Protein AF-A0A2V7TW50-F1 (afdb_monomer_lite)

Secondary structure (DSSP, 8-state):
--EEPPS--EEEEEEETTEEEEEE---EE-SSSBEEEETTEEEE---TTTT---HHHHHHHHHH--SHHHHHHHHHT--S-EEEEEE-TTS-EEEEEE---B---SSS-TTS---SSSGGG----B--GGGS-EEES-TTS----SSS-GGGSSSSTTSPPGGGS-GGG----PPPHHHHHHHHHHH--TT-TTHHHHHHH-PPPSSS--SPPPHHHHHHHHHHHHHHHHHHHSSS---HHHHEEEEETTEEEE---BTTSSSBEEEEE-SSS-EEEEEE-----EEEE-TT--EEEE---SS--SS-SS--

Radius of gyration: 24.65 Å; chains: 1; bounding box: 56×60×66 Å

Foldseek 3Di:
DKDWDDPDQWDWDDDDDPDIDTDDDTFIADLQGTWDDDPVDIAHHHDQLVVQDCPVVLVVQLVVDQDPVSNLVSLQVLSDQDWDWDAALVLKTKTFNRHFFFDAAPDDDPVDGDDPPDCRGVTDHTDHRVLTFMFMCDPLSAFADPPAAQQQGEPDPGRDDPVSDDVSSVGHHGDFLLSVVVRDVSVDDPPDPCNVVVVVQCDDDPDDDPDDDDPVNSVVVLVVLQVLCCVQVVHSDDDQQVAEWADDPPDTTGDDADPRHNQHFDFDDPVNRHTYTDDGDDDAKDWDADPVRDIDIDDPDPPDDPPDPPPD

pLDDT: mean 82.48, std 17.36, range [29.25, 98.25]

Structure (mmCIF, N/CA/C/O backbone):
data_AF-A0A2V7TW50-F1
#
_entry.id   AF-A0A2V7TW50-F1
#
loop_
_atom_site.group_PDB
_atom_site.id
_atom_site.type_symbol
_atom_site.label_atom_id
_atom_site.label_alt_id
_atom_site.label_comp_id
_atom_site.label_asym_id
_atom_site.label_entity_id
_atom_site.label_seq_id
_atom_site.pdbx_PDB_ins_code
_atom_site.Cartn_x
_atom_site.Cartn_y
_atom_site.Cartn_z
_atom_site.occupancy
_atom_site.B_iso_or_equiv
_atom_site.auth_seq_id
_atom_site.auth_comp_id
_atom_site.auth_asym_id
_atom_site.auth_atom_id
_atom_site.pdbx_PDB_model_num
ATOM 1 N N . MET A 1 1 ? 21.879 4.300 -24.220 1.00 53.56 1 MET A N 1
ATOM 2 C CA . MET A 1 1 ? 22.057 5.640 -24.827 1.00 53.56 1 MET A CA 1
ATOM 3 C C . MET A 1 1 ? 20.701 6.337 -24.855 1.00 53.56 1 MET A C 1
ATOM 5 O O . MET A 1 1 ? 19.749 5.711 -25.313 1.00 53.56 1 MET A O 1
ATOM 9 N N . ALA A 1 2 ? 20.587 7.545 -24.294 1.00 57.84 2 ALA A N 1
ATOM 10 C CA . ALA A 1 2 ? 19.342 8.317 -24.325 1.00 57.84 2 ALA A CA 1
ATOM 11 C C . ALA A 1 2 ? 19.179 9.011 -25.688 1.00 57.84 2 ALA A C 1
ATOM 13 O O . ALA A 1 2 ? 20.176 9.418 -26.282 1.00 57.84 2 ALA A O 1
ATOM 14 N N . ARG A 1 3 ? 17.948 9.115 -26.187 1.00 64.25 3 ARG A N 1
ATOM 15 C CA . ARG A 1 3 ? 17.585 9.826 -27.421 1.00 64.25 3 ARG A CA 1
ATOM 16 C C . ARG A 1 3 ? 16.702 11.026 -27.072 1.00 64.25 3 ARG A C 1
ATOM 18 O O . ARG A 1 3 ? 15.936 10.947 -26.109 1.00 64.25 3 ARG A O 1
ATOM 25 N N . SER A 1 4 ? 16.821 12.103 -27.841 1.00 61.31 4 SER A N 1
ATOM 26 C CA . SER A 1 4 ? 15.926 13.261 -27.783 1.00 61.31 4 SER A CA 1
ATOM 27 C C . SER A 1 4 ? 14.621 12.968 -28.537 1.00 61.31 4 SER A C 1
ATOM 29 O O . SER A 1 4 ? 14.638 12.292 -29.568 1.00 61.31 4 SER A O 1
ATOM 31 N N . GLY A 1 5 ? 13.484 13.422 -28.003 1.00 54.78 5 GLY A N 1
ATOM 32 C CA . GLY A 1 5 ? 12.191 13.412 -28.709 1.00 54.78 5 GLY A CA 1
ATOM 33 C C . GLY A 1 5 ? 12.033 14.595 -29.678 1.00 54.78 5 GLY A C 1
ATOM 34 O O . GLY A 1 5 ? 12.780 15.568 -29.586 1.00 54.78 5 GLY A O 1
ATOM 35 N N . GLU A 1 6 ? 11.078 14.507 -30.614 1.00 51.47 6 GLU A N 1
ATOM 36 C CA . GLU A 1 6 ? 10.800 15.553 -31.617 1.00 51.47 6 GLU A CA 1
ATOM 37 C C . GLU A 1 6 ? 10.338 16.889 -30.998 1.00 51.47 6 GLU A C 1
ATOM 39 O O . GLU A 1 6 ? 9.754 16.935 -29.914 1.00 51.47 6 GLU A O 1
ATOM 44 N N . ALA A 1 7 ? 10.632 17.982 -31.711 1.00 48.25 7 ALA A N 1
ATOM 45 C CA . ALA A 1 7 ? 10.402 19.365 -31.303 1.00 48.25 7 ALA A CA 1
ATOM 46 C C . ALA A 1 7 ? 8.912 19.664 -31.035 1.00 48.25 7 ALA A C 1
ATOM 48 O O . ALA A 1 7 ? 8.065 19.443 -31.897 1.00 48.25 7 ALA A O 1
ATOM 49 N N . GLY A 1 8 ? 8.608 20.196 -29.844 1.00 55.69 8 GLY A N 1
ATOM 50 C CA . GLY A 1 8 ? 7.243 20.551 -29.422 1.00 55.69 8 GLY A CA 1
ATOM 51 C C . GLY A 1 8 ? 6.967 20.483 -27.911 1.00 55.69 8 GLY A C 1
ATOM 52 O O . GLY A 1 8 ? 5.825 20.633 -27.491 1.00 55.69 8 GLY A O 1
ATOM 53 N N . SER A 1 9 ? 7.979 20.254 -27.073 1.00 65.81 9 SER A N 1
ATOM 54 C CA . SER A 1 9 ? 7.856 20.048 -25.621 1.00 65.81 9 SER A CA 1
ATOM 55 C C . SER A 1 9 ? 7.930 21.344 -24.799 1.00 65.81 9 SER A C 1
ATOM 57 O O . SER A 1 9 ? 8.606 21.411 -23.767 1.00 65.81 9 SER A O 1
ATOM 59 N N . GLY A 1 10 ? 7.248 22.388 -25.263 1.00 83.44 10 GLY A N 1
ATOM 60 C CA . GLY A 1 10 ? 7.109 23.630 -24.514 1.00 83.44 10 GLY A CA 1
ATOM 61 C C . GLY A 1 10 ? 6.218 23.417 -23.290 1.00 83.44 10 GLY A C 1
ATOM 62 O O . GLY A 1 10 ? 5.074 22.988 -23.419 1.00 83.44 10 GLY A O 1
ATOM 63 N N . ILE A 1 11 ? 6.731 23.709 -22.095 1.00 87.94 11 ILE A N 1
ATOM 64 C CA . ILE A 1 11 ? 5.934 23.718 -20.865 1.00 87.94 11 ILE A CA 1
ATOM 65 C C . ILE A 1 11 ? 5.532 25.161 -20.590 1.00 87.94 11 ILE A C 1
ATOM 67 O O . ILE A 1 11 ? 6.385 25.997 -20.281 1.00 87.94 11 ILE A O 1
ATOM 71 N N . GLU A 1 12 ? 4.239 25.457 -20.696 1.00 91.94 12 GLU A N 1
ATOM 72 C CA . GLU A 1 12 ? 3.711 26.757 -20.295 1.00 91.94 12 GLU A CA 1
ATOM 73 C C . GLU A 1 12 ? 3.696 26.858 -18.766 1.00 91.94 12 GLU A C 1
ATOM 75 O O . GLU A 1 12 ? 3.094 26.043 -18.065 1.00 91.94 12 GLU A O 1
ATOM 80 N N . VAL A 1 13 ? 4.374 27.874 -18.240 1.00 93.56 13 VAL A N 1
ATOM 81 C CA . VAL A 1 13 ? 4.447 28.153 -16.810 1.00 93.56 13 VAL A CA 1
ATOM 82 C C . VAL A 1 13 ? 3.865 29.531 -16.554 1.00 93.56 13 VAL A C 1
ATOM 84 O O . VAL A 1 13 ? 4.317 30.537 -17.107 1.00 93.56 13 VAL A O 1
ATOM 87 N N . LYS A 1 14 ? 2.873 29.577 -15.668 1.00 94.94 14 LYS A N 1
ATOM 88 C CA . LYS A 1 14 ? 2.311 30.826 -15.166 1.00 94.94 14 LYS A CA 1
ATOM 89 C C . LYS A 1 14 ? 3.311 31.489 -14.222 1.00 94.94 14 LYS A C 1
ATOM 91 O O . LYS A 1 14 ? 3.693 30.891 -13.219 1.00 94.94 14 LYS A O 1
ATOM 96 N N . LEU A 1 15 ? 3.713 32.718 -14.535 1.00 92.94 15 LEU A N 1
ATOM 97 C CA . LEU A 1 15 ? 4.709 33.457 -13.757 1.00 92.94 15 LEU A CA 1
ATOM 98 C C . LEU A 1 15 ? 4.041 34.384 -12.739 1.00 92.94 15 LEU A C 1
ATOM 100 O O . LEU A 1 15 ? 4.292 34.274 -11.542 1.00 92.94 15 LEU A O 1
ATOM 104 N N . LEU A 1 16 ? 3.169 35.288 -13.199 1.00 92.62 16 LEU A N 1
ATOM 105 C CA . LEU A 1 16 ? 2.483 36.251 -12.335 1.00 92.62 16 LEU A CA 1
ATOM 106 C C . LEU A 1 16 ? 1.222 36.795 -13.011 1.00 92.62 16 LEU A C 1
ATOM 108 O O . LEU A 1 16 ? 1.271 37.231 -14.156 1.00 92.62 16 LEU A O 1
ATOM 112 N N . GLY A 1 17 ? 0.097 36.838 -12.294 1.00 90.06 17 GLY A N 1
ATOM 113 C CA . GLY A 1 17 ? -1.144 37.411 -12.828 1.00 90.06 17 GLY A CA 1
ATOM 114 C C . GLY A 1 17 ? -1.566 36.734 -14.146 1.00 90.06 17 GLY A C 1
ATOM 115 O O . GLY A 1 17 ? -1.688 35.509 -14.155 1.00 90.06 17 GLY A O 1
ATOM 116 N N . PRO A 1 18 ? -1.801 37.478 -15.243 1.00 92.19 18 PRO A N 1
ATOM 117 C CA . PRO A 1 18 ? -2.115 36.906 -16.555 1.00 92.19 18 PRO A CA 1
ATOM 118 C C . PRO A 1 18 ? -0.875 36.491 -17.371 1.00 92.19 18 PRO A C 1
ATOM 120 O O . PRO A 1 18 ? -1.029 36.026 -18.495 1.00 92.19 18 PRO A O 1
ATOM 123 N N . PHE A 1 19 ? 0.345 36.687 -16.859 1.00 92.69 19 PHE A N 1
ATOM 124 C CA . PHE A 1 19 ? 1.571 36.417 -17.605 1.00 92.69 19 PHE A CA 1
ATOM 125 C C . PHE A 1 19 ? 2.010 34.956 -17.472 1.00 92.69 19 PHE A C 1
ATOM 127 O O . PHE A 1 19 ? 2.288 34.468 -16.369 1.00 92.69 19 PHE A O 1
ATOM 134 N N . SER A 1 20 ? 2.149 34.307 -18.624 1.00 95.56 20 SER A N 1
ATOM 135 C CA . SER A 1 20 ? 2.704 32.965 -18.793 1.00 95.56 20 SER A CA 1
ATOM 136 C C . SER A 1 20 ? 3.911 33.009 -19.728 1.00 95.56 20 SER A C 1
ATOM 138 O O . SER A 1 20 ? 4.009 33.886 -20.588 1.00 95.56 20 SER A O 1
ATOM 140 N N . TRP A 1 21 ? 4.825 32.054 -19.579 1.00 95.19 21 TRP A N 1
ATOM 141 C CA . TRP A 1 21 ? 5.943 31.855 -20.499 1.00 95.19 21 TRP A CA 1
ATOM 142 C C . TRP A 1 21 ? 6.098 30.375 -20.835 1.00 95.19 21 TRP A C 1
ATOM 144 O O . TRP A 1 21 ? 5.897 29.522 -19.972 1.00 95.19 21 TRP A O 1
ATOM 154 N N . THR A 1 22 ? 6.475 30.067 -22.076 1.00 93.56 22 THR A N 1
ATOM 155 C CA . THR A 1 22 ? 6.744 28.689 -22.506 1.00 93.56 22 THR A CA 1
ATOM 156 C C . THR A 1 22 ? 8.231 28.392 -22.381 1.00 93.56 22 THR A C 1
ATOM 158 O O . THR A 1 22 ? 9.064 29.076 -22.972 1.00 93.56 22 THR A O 1
ATOM 161 N N . PHE A 1 23 ? 8.567 27.375 -21.593 1.00 90.69 23 PHE A N 1
ATOM 162 C CA . PHE A 1 23 ? 9.933 26.896 -21.433 1.00 90.69 23 PHE A CA 1
ATOM 163 C C . PHE A 1 23 ? 10.122 25.609 -22.222 1.00 90.69 23 PHE A C 1
ATOM 165 O O . PHE A 1 23 ? 9.490 24.597 -21.917 1.00 90.69 23 PHE A O 1
ATOM 172 N N . ASP A 1 24 ? 11.035 25.627 -23.188 1.00 88.25 24 ASP A N 1
ATOM 173 C CA . ASP A 1 24 ? 11.416 24.418 -23.906 1.00 88.25 24 ASP A CA 1
ATOM 174 C C . ASP A 1 24 ? 12.257 23.509 -23.009 1.00 88.25 24 ASP A C 1
ATOM 176 O O . ASP A 1 24 ? 13.255 23.918 -22.403 1.00 88.25 24 ASP A O 1
ATOM 180 N N . ARG A 1 25 ? 11.850 22.244 -22.920 1.00 84.56 25 ARG A N 1
ATOM 181 C CA . ARG A 1 25 ? 12.602 21.201 -22.222 1.00 84.56 25 ARG A CA 1
ATOM 182 C C . ARG A 1 25 ? 12.803 20.026 -23.154 1.00 84.56 25 ARG A C 1
ATOM 184 O O . ARG A 1 25 ? 11.834 19.455 -23.632 1.00 84.56 25 ARG A O 1
ATOM 191 N N . GLU A 1 26 ? 14.054 19.648 -23.383 1.00 86.25 26 GLU A N 1
ATOM 192 C CA . GLU A 1 26 ? 14.399 18.447 -24.143 1.00 86.25 26 GLU A CA 1
ATOM 193 C C . GLU A 1 26 ? 13.841 17.198 -23.428 1.00 86.25 26 GLU A C 1
ATOM 195 O O . GLU A 1 26 ? 14.269 16.904 -22.306 1.00 86.25 26 GLU A O 1
ATOM 200 N N . PRO A 1 27 ? 12.908 16.442 -24.037 1.00 88.25 27 PRO A N 1
ATOM 201 C CA . PRO A 1 27 ? 12.473 15.172 -23.487 1.00 88.25 27 PRO A CA 1
ATOM 202 C C . PRO A 1 27 ? 13.534 14.117 -23.806 1.00 88.25 27 PRO A C 1
ATOM 204 O O . PRO A 1 27 ? 13.895 13.903 -24.966 1.00 88.25 27 PRO A O 1
ATOM 207 N N . LEU A 1 28 ? 14.031 13.446 -22.770 1.00 92.31 28 LEU A N 1
ATOM 208 C CA . LEU A 1 28 ? 15.036 12.398 -22.898 1.00 92.31 28 LEU A CA 1
ATOM 209 C C . LEU A 1 28 ? 14.412 11.033 -22.631 1.00 92.31 28 LEU A C 1
ATOM 211 O O . LEU A 1 28 ? 13.707 10.842 -21.637 1.00 92.31 28 LEU A O 1
ATOM 215 N N . TRP A 1 29 ? 14.728 10.064 -23.486 1.00 93.69 29 TRP A N 1
ATOM 216 C CA . TRP A 1 29 ? 14.216 8.703 -23.362 1.00 93.69 29 TRP A CA 1
ATOM 217 C C . TRP A 1 29 ? 15.299 7.658 -23.603 1.00 93.69 29 TRP A C 1
ATOM 219 O O . TRP A 1 29 ? 16.208 7.855 -24.403 1.00 93.69 29 TRP A O 1
ATOM 229 N N . SER A 1 30 ? 15.202 6.514 -22.936 1.00 95.25 30 SER A N 1
ATOM 230 C CA . SER A 1 30 ? 16.088 5.363 -23.136 1.00 95.25 30 SER A CA 1
ATOM 231 C C . SER A 1 30 ? 15.279 4.073 -23.269 1.00 95.25 30 SER A C 1
ATOM 233 O O . SER A 1 30 ? 14.058 4.080 -23.141 1.00 95.25 30 SER A O 1
ATOM 235 N N . VAL A 1 31 ? 15.955 2.939 -23.462 1.00 94.75 31 VAL A N 1
ATOM 236 C CA . VAL A 1 31 ? 15.306 1.613 -23.433 1.00 94.75 31 VAL A CA 1
ATOM 237 C C . VAL A 1 31 ? 14.638 1.297 -22.086 1.00 94.75 31 VAL A C 1
ATOM 239 O O . VAL A 1 31 ? 13.717 0.487 -22.032 1.00 94.75 31 VAL A O 1
ATOM 242 N N . TYR A 1 32 ? 15.062 1.958 -21.005 1.00 96.06 32 TYR A N 1
ATOM 243 C CA . TYR A 1 32 ? 14.455 1.818 -19.684 1.00 96.06 32 TYR A CA 1
ATOM 244 C C . TYR A 1 32 ? 13.165 2.635 -19.550 1.00 96.06 32 TYR A C 1
ATOM 246 O O . TYR A 1 32 ? 12.231 2.164 -18.907 1.00 96.06 32 TYR A O 1
ATOM 254 N N . GLY A 1 33 ? 13.088 3.804 -20.188 1.00 95.56 33 GLY A N 1
ATOM 255 C CA . GLY A 1 33 ? 11.991 4.759 -20.028 1.00 95.56 33 GLY A CA 1
ATOM 256 C C . GLY A 1 33 ? 12.481 6.214 -20.014 1.00 95.56 33 GLY A C 1
ATOM 257 O O . GLY A 1 33 ? 13.572 6.482 -20.546 1.00 95.56 33 GL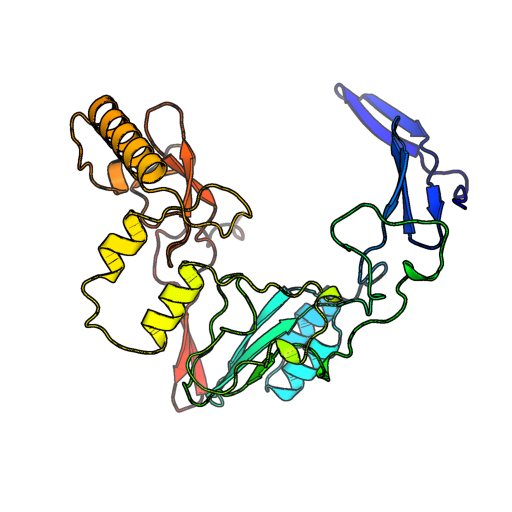Y A O 1
ATOM 258 N N . PRO A 1 34 ? 11.703 7.148 -19.427 1.00 95.25 34 PRO A N 1
ATOM 259 C CA . PRO A 1 34 ? 12.073 8.557 -19.339 1.00 95.25 34 PRO A CA 1
ATOM 260 C C . PRO A 1 34 ? 13.389 8.741 -18.586 1.00 95.25 34 PRO A C 1
ATOM 262 O O . PRO A 1 34 ? 13.710 7.999 -17.654 1.00 95.25 34 PRO A O 1
ATOM 265 N N . VAL A 1 35 ? 14.152 9.748 -18.999 1.00 96.06 35 VAL A N 1
ATOM 266 C CA . VAL A 1 35 ? 15.475 10.040 -18.453 1.00 96.06 35 VAL A CA 1
ATOM 267 C C . VAL A 1 35 ? 15.477 11.406 -17.778 1.00 96.06 35 VAL A C 1
ATOM 269 O O . VAL A 1 35 ? 15.067 12.408 -18.358 1.00 96.06 35 VAL A O 1
ATOM 272 N N . ILE A 1 36 ? 15.990 11.440 -16.553 1.00 93.69 36 ILE A N 1
ATOM 273 C CA . ILE A 1 36 ? 16.155 12.639 -15.739 1.00 93.69 36 ILE A CA 1
ATOM 274 C C . ILE A 1 36 ? 17.647 12.964 -15.679 1.00 93.69 36 ILE A C 1
ATOM 276 O O . ILE A 1 36 ? 18.462 12.139 -15.261 1.00 93.69 36 ILE A O 1
ATOM 280 N N . ARG A 1 37 ? 18.009 14.179 -16.093 1.00 93.25 37 ARG A N 1
ATOM 281 C CA . ARG A 1 37 ? 19.379 14.700 -16.024 1.00 93.25 37 ARG A CA 1
ATOM 282 C C . ARG A 1 37 ? 19.501 15.626 -14.813 1.00 93.25 37 ARG A C 1
ATOM 284 O O . ARG A 1 37 ? 18.758 16.595 -14.710 1.00 93.25 37 ARG A O 1
ATOM 291 N N . GLN A 1 38 ? 20.439 15.325 -13.924 1.00 92.31 38 GLN A N 1
ATOM 292 C CA . GLN A 1 38 ? 20.805 16.122 -12.753 1.00 92.31 38 GLN A CA 1
ATOM 293 C C . GLN A 1 38 ? 22.285 16.529 -12.842 1.00 92.31 38 GLN A C 1
ATOM 295 O O . GLN A 1 38 ? 23.046 15.872 -13.558 1.00 92.31 38 GLN A O 1
ATOM 300 N N . PRO A 1 39 ? 22.742 17.561 -12.104 1.00 94.62 39 PRO A N 1
ATOM 301 C CA . PRO A 1 39 ? 24.155 17.955 -12.099 1.00 94.62 39 PRO A CA 1
ATOM 302 C C . PRO A 1 39 ? 25.114 16.811 -11.738 1.00 94.62 39 PRO A C 1
ATOM 304 O O . PRO A 1 39 ? 26.233 16.760 -12.235 1.00 94.62 39 PRO A O 1
ATOM 307 N N . HIS A 1 40 ? 24.662 15.881 -10.895 1.00 93.25 40 HIS A N 1
ATOM 308 C CA . HIS A 1 40 ? 25.457 14.755 -10.406 1.00 93.25 40 HIS A CA 1
ATOM 309 C C . HIS A 1 40 ? 25.288 13.462 -11.221 1.00 93.25 40 HIS A C 1
ATOM 311 O O . HIS A 1 40 ? 25.932 12.464 -10.907 1.00 93.25 40 HIS A O 1
ATOM 317 N N . GLY A 1 41 ? 24.416 13.425 -12.235 1.00 92.31 41 GLY A N 1
ATOM 318 C CA . GLY A 1 41 ? 24.196 12.194 -12.993 1.00 92.31 41 GLY A CA 1
ATOM 319 C C . GLY A 1 41 ? 22.960 12.191 -13.882 1.00 92.31 41 GLY A C 1
ATOM 320 O O . GLY A 1 41 ? 22.102 13.067 -13.816 1.00 92.31 41 GLY A O 1
ATOM 321 N N . THR A 1 42 ? 22.870 11.173 -14.735 1.00 95.00 42 THR A N 1
ATOM 322 C CA . THR A 1 42 ? 21.721 10.936 -15.617 1.00 95.00 42 THR A CA 1
ATOM 323 C C . THR A 1 42 ? 21.080 9.605 -15.258 1.00 95.00 42 THR A C 1
ATOM 325 O O . THR A 1 42 ? 21.754 8.578 -15.248 1.00 95.00 42 THR A O 1
ATOM 328 N N . TYR A 1 43 ? 19.780 9.626 -14.989 1.00 95.94 43 TYR A N 1
ATOM 329 C CA . TYR A 1 43 ? 19.035 8.494 -14.453 1.00 95.94 43 TYR A CA 1
ATOM 330 C C . TYR A 1 43 ? 17.897 8.141 -15.395 1.00 95.94 43 TYR A C 1
ATOM 332 O O . TYR A 1 43 ? 17.110 9.009 -15.763 1.00 95.94 43 TYR A O 1
ATOM 340 N N . ALA A 1 44 ? 17.793 6.874 -15.780 1.00 96.81 44 ALA A N 1
ATOM 341 C CA . ALA A 1 44 ? 16.631 6.377 -16.498 1.00 96.81 44 ALA A CA 1
ATOM 342 C C . ALA A 1 44 ? 15.661 5.724 -15.513 1.00 96.81 44 ALA A C 1
ATOM 344 O O . ALA A 1 44 ? 16.074 4.930 -14.669 1.00 96.81 44 ALA A O 1
ATOM 345 N N . VAL A 1 45 ? 14.376 6.045 -15.629 1.00 95.75 45 VAL A N 1
ATOM 346 C CA . VAL A 1 45 ? 13.336 5.492 -14.762 1.00 95.75 45 VAL A CA 1
ATOM 347 C C . VAL A 1 45 ? 12.559 4.443 -15.540 1.00 95.75 45 VAL A C 1
ATOM 349 O O . VAL A 1 45 ? 12.040 4.717 -16.620 1.00 95.75 45 VAL A O 1
ATOM 352 N N . ARG A 1 46 ? 12.453 3.241 -14.973 1.00 95.44 46 ARG A N 1
ATOM 353 C CA . ARG A 1 46 ? 11.626 2.162 -15.510 1.00 95.44 46 ARG A CA 1
ATOM 354 C C . ARG A 1 46 ? 10.565 1.776 -14.491 1.00 95.44 46 ARG A C 1
ATOM 356 O O . ARG A 1 46 ? 10.896 1.347 -13.390 1.00 95.44 46 ARG A O 1
ATOM 363 N N . VAL A 1 47 ? 9.297 1.901 -14.873 1.00 94.06 47 VAL A N 1
ATOM 364 C CA . VAL A 1 47 ? 8.150 1.648 -13.988 1.00 94.06 47 VAL A CA 1
ATOM 365 C C . VAL A 1 47 ? 7.348 0.458 -14.500 1.00 94.06 47 VAL A C 1
ATOM 367 O O . VAL A 1 47 ? 7.074 0.344 -15.698 1.00 94.06 47 VAL A O 1
ATOM 370 N N . ALA A 1 48 ? 6.976 -0.455 -13.603 1.00 93.88 48 ALA A N 1
ATOM 371 C CA . ALA A 1 48 ? 6.092 -1.562 -13.945 1.00 93.88 48 ALA A CA 1
ATOM 372 C C . ALA A 1 48 ? 4.718 -1.031 -14.381 1.00 93.88 48 ALA A C 1
ATOM 374 O O . ALA A 1 48 ? 4.152 -0.164 -13.724 1.00 93.88 48 ALA A O 1
ATOM 375 N N . GLY A 1 49 ? 4.184 -1.539 -15.494 1.00 91.06 49 GLY A N 1
ATOM 376 C CA . GLY A 1 49 ? 2.914 -1.043 -16.035 1.00 91.06 49 GLY A CA 1
ATOM 377 C C . GLY A 1 49 ? 3.017 0.279 -16.801 1.00 91.06 49 GLY A C 1
ATOM 378 O O . GLY A 1 49 ? 1.989 0.890 -17.069 1.00 91.06 49 GLY A O 1
ATOM 379 N N . MET A 1 50 ? 4.218 0.725 -17.189 1.00 91.56 50 MET A N 1
ATOM 380 C CA . MET A 1 50 ? 4.375 1.873 -18.089 1.00 91.56 50 MET A CA 1
ATOM 381 C C . MET A 1 50 ? 3.558 1.672 -19.378 1.00 91.56 50 MET A C 1
ATOM 383 O O . MET A 1 50 ? 3.715 0.660 -20.059 1.00 91.56 50 MET A O 1
ATOM 387 N N . GLY A 1 51 ? 2.688 2.635 -19.692 1.00 90.50 51 GLY A N 1
ATOM 388 C CA . GLY A 1 51 ? 1.771 2.573 -20.837 1.00 90.50 51 GLY A CA 1
ATOM 389 C C . GLY A 1 51 ? 0.465 1.812 -20.584 1.00 90.50 51 GLY A C 1
ATOM 390 O O . GLY A 1 51 ? -0.347 1.694 -21.495 1.00 90.50 51 GLY A O 1
ATOM 391 N N . GLU A 1 52 ? 0.233 1.304 -19.372 1.00 93.44 52 GLU A N 1
ATOM 392 C CA . GLU A 1 52 ? -1.050 0.703 -19.010 1.00 93.44 52 GLU A CA 1
ATOM 393 C C . GLU A 1 52 ? -2.126 1.784 -18.855 1.00 93.44 52 GLU A C 1
ATOM 395 O O . GLU A 1 52 ? -1.921 2.769 -18.144 1.00 93.44 52 GLU A O 1
ATOM 400 N N . VAL A 1 53 ? -3.278 1.574 -19.493 1.00 96.06 53 VAL A N 1
ATOM 401 C CA . VAL A 1 53 ? -4.409 2.524 -19.518 1.00 96.06 53 VAL A CA 1
ATOM 402 C C . VAL A 1 53 ? -5.736 1.880 -19.099 1.00 96.06 53 VAL A C 1
ATOM 404 O O . VAL A 1 53 ? -6.769 2.546 -19.042 1.00 96.06 53 VAL A O 1
ATOM 407 N N . ARG A 1 54 ? -5.736 0.576 -18.789 1.00 97.12 54 ARG A N 1
ATOM 408 C CA . ARG A 1 54 ? -6.948 -0.200 -18.469 1.00 97.12 54 ARG A CA 1
ATOM 409 C C . ARG A 1 54 ? -7.333 -0.160 -16.989 1.00 97.12 54 ARG A C 1
ATOM 411 O O . ARG A 1 54 ? -8.137 -0.974 -16.540 1.00 97.12 54 ARG A O 1
ATOM 418 N N . GLN A 1 55 ? -6.792 0.771 -16.202 1.00 95.62 55 GLN A N 1
ATOM 419 C CA . GLN A 1 55 ? -7.070 0.865 -14.764 1.00 95.62 55 GLN A CA 1
ATOM 420 C C . GLN A 1 55 ? -8.565 1.043 -14.494 1.00 95.62 55 GLN A C 1
ATOM 422 O O . GLN A 1 55 ? -9.123 0.354 -13.643 1.00 95.62 55 GLN A O 1
ATOM 427 N N . VAL A 1 56 ? -9.221 1.939 -15.237 1.00 96.75 56 VAL A N 1
ATOM 428 C CA . VAL A 1 56 ? -10.661 2.210 -15.094 1.00 96.75 56 VAL A CA 1
ATOM 429 C C . VAL A 1 56 ? -11.488 0.975 -15.445 1.00 96.75 56 VAL A C 1
ATOM 431 O O . VAL A 1 56 ? -12.439 0.648 -14.738 1.00 96.75 56 VAL A O 1
ATOM 434 N N . GLU A 1 57 ? -11.099 0.252 -16.496 1.00 97.94 57 GLU A N 1
ATOM 435 C CA . GLU A 1 57 ? -11.762 -0.987 -16.900 1.00 97.94 57 GLU A CA 1
ATOM 436 C C . GLU A 1 57 ? -11.633 -2.071 -15.823 1.00 97.94 57 GLU A C 1
ATOM 438 O O . GLU A 1 57 ? -12.639 -2.676 -15.451 1.00 97.94 57 GLU A O 1
ATOM 443 N N . GLN A 1 58 ? -10.434 -2.278 -15.267 1.00 97.19 58 GLN A N 1
ATOM 444 C CA . GLN A 1 58 ? -10.253 -3.226 -14.168 1.00 97.19 58 GLN A CA 1
ATOM 445 C C . GLN A 1 58 ? -11.074 -2.816 -12.941 1.00 97.19 58 GLN A C 1
ATOM 447 O O . GLN A 1 58 ? -11.728 -3.672 -12.348 1.00 97.19 58 GLN A O 1
ATOM 452 N N . TRP A 1 59 ? -11.092 -1.524 -12.577 1.00 95.94 59 TRP A N 1
ATOM 453 C CA . TRP A 1 59 ? -11.946 -1.022 -11.493 1.00 95.94 59 TRP A CA 1
ATOM 454 C C . TRP A 1 59 ? -13.416 -1.342 -11.730 1.00 95.94 59 TRP A C 1
ATOM 456 O O . TRP A 1 59 ? -14.078 -1.848 -10.826 1.00 95.94 59 TRP A O 1
ATOM 466 N N . TYR A 1 60 ? -13.914 -1.101 -12.939 1.00 97.56 60 TYR A N 1
ATOM 467 C CA . TYR A 1 60 ? -15.287 -1.423 -13.298 1.00 97.56 60 TYR A CA 1
ATOM 468 C C . TYR A 1 60 ? -15.569 -2.926 -13.182 1.00 97.56 60 TYR A C 1
ATOM 470 O O . TYR A 1 60 ? -16.487 -3.315 -12.463 1.00 97.56 60 TYR A O 1
ATOM 478 N N . ARG A 1 61 ? -14.764 -3.773 -13.834 1.00 98.25 61 ARG A N 1
ATOM 479 C CA . ARG A 1 61 ? -14.974 -5.228 -13.860 1.00 98.25 61 ARG A CA 1
ATOM 480 C C . ARG A 1 61 ? -14.911 -5.836 -12.462 1.00 98.25 61 ARG A C 1
ATOM 482 O O . ARG A 1 61 ? -15.831 -6.554 -12.086 1.00 98.25 61 ARG A O 1
ATOM 489 N N . MET A 1 62 ? -13.909 -5.480 -11.651 1.00 96.12 62 MET A N 1
ATOM 490 C CA . MET A 1 62 ? -13.785 -6.054 -10.306 1.00 96.12 62 MET A CA 1
ATOM 491 C C . MET A 1 62 ? -14.936 -5.652 -9.374 1.00 96.12 62 MET A C 1
ATOM 493 O O . MET A 1 62 ? -15.323 -6.443 -8.527 1.00 96.12 62 MET A O 1
ATOM 497 N N . ASN A 1 63 ? -15.512 -4.453 -9.532 1.00 95.00 63 ASN A N 1
ATOM 498 C CA . ASN A 1 63 ? -16.667 -4.015 -8.734 1.00 95.00 63 ASN A CA 1
ATOM 499 C C . ASN A 1 63 ? -18.008 -4.537 -9.279 1.00 95.00 63 ASN A C 1
ATOM 501 O O . ASN A 1 63 ? -19.044 -4.363 -8.636 1.00 95.00 63 ASN A O 1
ATOM 505 N N . LYS A 1 64 ? -18.019 -5.122 -10.482 1.00 97.06 64 LYS A N 1
ATOM 506 C CA . LYS A 1 64 ? -19.200 -5.752 -11.088 1.00 97.06 64 LYS A CA 1
ATOM 507 C C . LYS A 1 64 ? -19.179 -7.275 -11.017 1.00 97.06 64 LYS A C 1
ATOM 509 O O . LYS A 1 64 ? -20.224 -7.868 -11.282 1.00 97.06 64 LYS A O 1
ATOM 514 N N . ALA A 1 65 ? -18.045 -7.864 -10.646 1.00 97.38 65 ALA A N 1
ATOM 515 C CA . ALA A 1 65 ? -17.915 -9.287 -10.387 1.00 97.38 65 ALA A CA 1
ATOM 516 C C . ALA A 1 65 ? -18.936 -9.741 -9.337 1.00 97.38 65 ALA A C 1
ATOM 518 O O . ALA A 1 65 ? -19.158 -9.070 -8.325 1.00 97.38 65 ALA A O 1
ATOM 519 N N . ARG A 1 66 ? -19.580 -10.872 -9.609 1.00 93.81 66 ARG A N 1
ATOM 520 C CA . ARG A 1 66 ? -20.596 -11.489 -8.748 1.00 93.81 66 ARG A CA 1
ATOM 521 C C . ARG A 1 66 ? -20.109 -12.765 -8.082 1.00 93.81 66 ARG A C 1
ATOM 523 O O . ARG A 1 66 ? -20.801 -13.268 -7.203 1.00 93.81 66 ARG A O 1
ATOM 530 N N . THR A 1 67 ? -18.971 -13.282 -8.528 1.00 96.25 67 THR A N 1
ATOM 531 C CA . THR A 1 67 ? -18.346 -14.503 -8.030 1.00 96.25 67 THR A CA 1
ATOM 532 C C . THR A 1 67 ? -16.851 -14.282 -7.853 1.00 96.25 67 THR A C 1
ATOM 534 O O . THR A 1 67 ? -16.258 -13.397 -8.484 1.00 96.25 67 THR A O 1
ATOM 537 N N . LEU A 1 68 ? -16.231 -15.132 -7.035 1.00 96.81 68 LEU A N 1
ATOM 538 C CA . LEU A 1 68 ? -14.786 -15.132 -6.851 1.00 96.81 68 LEU A CA 1
ATOM 539 C C . LEU A 1 68 ? -14.039 -15.310 -8.183 1.00 96.81 68 LEU A C 1
ATOM 541 O O . LEU A 1 68 ? -13.052 -14.619 -8.419 1.00 96.81 68 LEU A O 1
ATOM 545 N N . ASP A 1 69 ? -14.519 -16.182 -9.071 1.00 97.62 69 ASP A N 1
ATOM 546 C CA . ASP A 1 69 ? -13.887 -16.427 -10.373 1.00 97.62 69 ASP A CA 1
ATOM 547 C C . ASP A 1 69 ? -13.952 -15.201 -11.292 1.00 97.62 69 ASP A C 1
ATOM 549 O O . ASP A 1 69 ? -12.942 -14.825 -11.887 1.00 97.62 69 ASP A O 1
ATOM 553 N N . GLU A 1 70 ? -15.105 -14.525 -11.368 1.00 98.19 70 GLU A N 1
ATOM 554 C CA . GLU A 1 70 ? -15.238 -13.266 -12.117 1.00 98.19 70 GLU A CA 1
ATOM 555 C C . GLU A 1 70 ? -14.325 -12.178 -11.537 1.00 98.19 70 GLU A C 1
ATOM 557 O O . GLU A 1 70 ? -13.739 -11.376 -12.271 1.00 98.19 70 GLU A O 1
ATOM 562 N N . TRP A 1 71 ? -14.177 -12.151 -10.210 1.00 97.69 71 TRP A N 1
ATOM 563 C CA . TRP A 1 71 ? -13.285 -11.214 -9.545 1.00 97.69 71 TRP A CA 1
ATOM 564 C C . TRP A 1 71 ? -11.815 -11.534 -9.840 1.00 97.69 71 TRP A C 1
ATOM 566 O O . TRP A 1 71 ? -11.054 -10.628 -10.178 1.00 97.69 71 TRP A O 1
ATOM 576 N N . LEU A 1 72 ? -11.409 -12.805 -9.783 1.00 97.00 72 LEU A N 1
ATOM 577 C CA . LEU A 1 72 ? -10.056 -13.250 -10.124 1.00 97.00 72 LEU A CA 1
ATOM 578 C C . LEU A 1 72 ? -9.721 -12.990 -11.599 1.00 97.00 72 LEU A C 1
ATOM 580 O O . LEU A 1 72 ? -8.604 -12.553 -11.884 1.00 97.00 72 LEU A O 1
ATOM 584 N N . ASP A 1 73 ? -10.672 -13.183 -12.517 1.00 97.81 73 ASP A N 1
ATOM 585 C CA . ASP A 1 73 ? -10.524 -12.822 -13.932 1.00 97.81 73 ASP A CA 1
ATOM 586 C C . ASP A 1 73 ? -10.269 -11.317 -14.092 1.00 97.81 73 ASP A C 1
ATOM 588 O O . ASP A 1 73 ? -9.266 -10.913 -14.689 1.00 97.81 73 ASP A O 1
ATOM 592 N N . ALA A 1 74 ? -11.087 -10.472 -13.456 1.00 97.56 74 ALA A N 1
ATOM 593 C CA . ALA A 1 74 ? -10.876 -9.026 -13.457 1.00 97.56 74 ALA A CA 1
ATOM 594 C C . ALA A 1 74 ? -9.522 -8.635 -12.835 1.00 97.56 74 ALA A C 1
ATOM 596 O O . ALA A 1 74 ? -8.833 -7.740 -13.331 1.00 97.56 74 ALA A O 1
ATOM 597 N N . MET A 1 75 ? -9.103 -9.311 -11.763 1.00 97.00 75 MET A N 1
ATOM 598 C CA . MET A 1 75 ? -7.813 -9.072 -11.118 1.00 97.00 75 MET A CA 1
ATOM 599 C C . MET A 1 75 ? -6.621 -9.493 -11.986 1.00 97.00 75 MET A C 1
ATOM 601 O O . MET A 1 75 ? -5.586 -8.819 -11.943 1.00 97.00 75 MET A O 1
ATOM 605 N N . SER A 1 76 ? -6.780 -10.520 -12.828 1.00 96.06 76 SER A N 1
ATOM 606 C CA . SER A 1 76 ? -5.746 -11.004 -13.754 1.00 96.06 76 SER A CA 1
ATOM 607 C C . SER A 1 76 ? -5.314 -9.970 -14.799 1.00 96.06 76 SER A C 1
ATOM 609 O O . SER A 1 76 ? -4.218 -10.067 -15.350 1.00 96.06 76 SER A O 1
ATOM 611 N N . MET A 1 77 ? -6.114 -8.915 -15.005 1.00 95.81 77 MET A N 1
ATOM 612 C CA . MET A 1 77 ? -5.731 -7.765 -15.828 1.00 95.81 77 MET A CA 1
ATOM 613 C C . MET A 1 77 ? -4.449 -7.077 -15.330 1.00 95.81 77 MET A C 1
ATOM 615 O O . MET A 1 77 ? -3.719 -6.506 -16.142 1.00 95.81 77 MET A O 1
ATOM 619 N N . GLN A 1 78 ? -4.193 -7.100 -14.010 1.00 93.94 78 GLN A N 1
ATOM 620 C CA . GLN A 1 78 ? -3.028 -6.488 -13.347 1.00 93.94 78 GLN A CA 1
ATOM 621 C C . GLN A 1 78 ? -2.746 -5.025 -13.763 1.00 93.94 78 GLN A C 1
ATOM 623 O O . GLN A 1 78 ? -1.598 -4.572 -13.764 1.00 93.94 78 GLN A O 1
ATOM 628 N N . ALA A 1 79 ? -3.787 -4.266 -14.104 1.00 94.62 79 ALA A N 1
ATOM 629 C CA . ALA A 1 79 ? -3.708 -2.849 -14.438 1.00 94.62 79 ALA A CA 1
ATOM 630 C C . ALA A 1 79 ? -3.667 -1.948 -13.188 1.00 94.62 79 ALA A C 1
ATOM 632 O O . ALA A 1 79 ? -3.059 -0.882 -13.224 1.00 94.62 79 ALA A O 1
ATOM 633 N N . VAL A 1 80 ? -4.273 -2.376 -12.074 1.00 92.00 80 VAL A N 1
ATOM 634 C CA . VAL A 1 80 ? -4.368 -1.612 -10.815 1.00 92.00 80 VAL A CA 1
ATOM 635 C C . VAL A 1 80 ? -3.534 -2.269 -9.705 1.00 92.00 80 VAL A C 1
ATOM 637 O O . VAL A 1 80 ? -4.084 -3.028 -8.901 1.00 92.00 80 VAL A O 1
ATOM 640 N N . PRO A 1 81 ? -2.219 -1.998 -9.608 1.00 85.56 81 PRO A N 1
ATOM 641 C CA . PRO A 1 81 ? -1.394 -2.548 -8.534 1.00 85.56 81 PRO A CA 1
ATOM 642 C C . PRO A 1 81 ? -1.854 -1.991 -7.180 1.00 85.56 81 PRO A C 1
ATOM 644 O O . PRO A 1 81 ? -1.913 -0.782 -6.979 1.00 85.56 81 PRO A O 1
ATOM 647 N N . SER A 1 82 ? -2.258 -2.872 -6.267 1.00 85.75 82 SER A N 1
ATOM 648 C CA . SER A 1 82 ? -2.684 -2.545 -4.899 1.00 85.75 82 SER A CA 1
ATOM 649 C C . SER A 1 82 ? -2.974 -3.824 -4.119 1.00 85.75 82 SER A C 1
ATOM 651 O O . SER A 1 82 ? -3.408 -4.811 -4.699 1.00 85.75 82 SER A O 1
ATOM 653 N N . LEU A 1 83 ? -2.819 -3.804 -2.797 1.00 88.81 83 LEU A N 1
ATOM 654 C CA . LEU A 1 83 ? -3.252 -4.923 -1.957 1.00 88.81 83 LEU A CA 1
ATOM 655 C C . LEU A 1 83 ? -4.781 -5.036 -1.999 1.00 88.81 83 LEU A C 1
ATOM 657 O O . LEU A 1 83 ? -5.471 -4.023 -1.851 1.00 88.81 83 LEU A O 1
ATOM 661 N N . LYS A 1 84 ? -5.314 -6.244 -2.200 1.00 91.06 84 LYS A N 1
ATOM 662 C CA . LYS A 1 84 ? -6.759 -6.480 -2.268 1.00 91.06 84 LYS A CA 1
ATOM 663 C C . LYS A 1 84 ? -7.210 -7.490 -1.228 1.00 91.06 84 LYS A C 1
ATOM 665 O O . LYS A 1 84 ? -6.556 -8.507 -1.022 1.00 91.06 84 LYS A O 1
ATOM 670 N N . VAL A 1 85 ? -8.362 -7.210 -0.635 1.00 93.56 85 VAL A N 1
ATOM 671 C CA . VAL A 1 85 ? -9.169 -8.174 0.113 1.00 93.56 85 VAL A CA 1
ATOM 672 C C . VAL A 1 85 ? -10.490 -8.369 -0.625 1.00 93.56 85 VAL A C 1
ATOM 674 O O . VAL A 1 85 ? -10.963 -7.447 -1.292 1.00 93.56 85 VAL A O 1
ATOM 677 N N . TYR A 1 86 ? -11.051 -9.564 -0.524 1.00 95.75 86 TYR A N 1
ATOM 678 C CA . TYR A 1 86 ? -12.289 -9.975 -1.169 1.00 95.75 86 TYR A CA 1
ATOM 679 C C . TYR A 1 86 ? -13.187 -10.670 -0.149 1.00 95.75 86 TYR A C 1
ATOM 681 O O . TYR A 1 86 ? -12.690 -11.395 0.715 1.00 95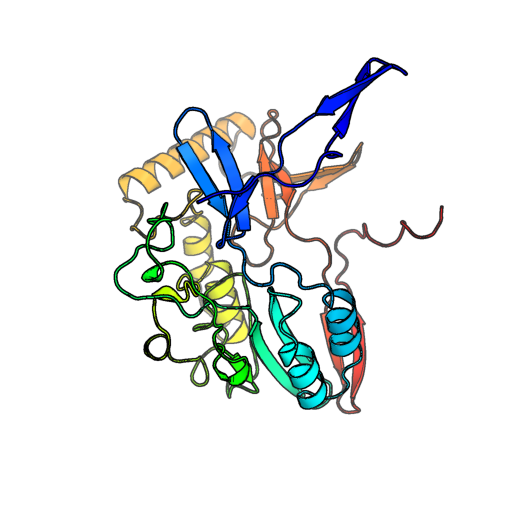.75 86 TYR A O 1
ATOM 689 N N . ALA A 1 87 ? -14.491 -10.437 -0.267 1.00 92.94 87 ALA A N 1
ATOM 690 C CA . ALA A 1 87 ? -15.525 -11.199 0.410 1.00 92.94 87 ALA A CA 1
ATOM 691 C C . ALA A 1 87 ? -16.797 -11.204 -0.445 1.00 92.94 87 ALA A C 1
ATOM 693 O O . ALA A 1 87 ? -17.074 -10.205 -1.118 1.00 92.94 87 ALA A O 1
ATOM 694 N N . ASP A 1 88 ? -17.577 -12.282 -0.398 1.00 94.19 88 ASP A N 1
ATOM 695 C CA . ASP A 1 88 ? -18.877 -12.347 -1.067 1.00 94.19 88 ASP A CA 1
ATOM 696 C C . ASP A 1 88 ? -19.964 -13.059 -0.254 1.00 94.19 88 ASP A C 1
ATOM 698 O O . ASP A 1 88 ? -19.751 -13.548 0.857 1.00 94.19 88 ASP A O 1
ATOM 702 N N . ARG A 1 89 ? -21.173 -13.071 -0.826 1.00 92.62 89 ARG A N 1
ATOM 703 C CA . ARG A 1 89 ? -22.376 -13.646 -0.214 1.00 92.62 89 ARG A CA 1
ATOM 704 C C . ARG A 1 89 ? -22.330 -15.168 -0.070 1.00 92.62 89 ARG A C 1
ATOM 706 O O . ARG A 1 89 ? -23.118 -15.704 0.701 1.00 92.62 89 ARG A O 1
ATOM 713 N N . ASP A 1 90 ? -21.475 -15.840 -0.841 1.00 92.44 90 ASP A N 1
ATOM 714 C CA . ASP A 1 90 ? -21.346 -17.298 -0.832 1.00 92.44 90 ASP A CA 1
ATOM 715 C C . ASP A 1 90 ? -20.356 -17.744 0.266 1.00 92.44 90 ASP A C 1
ATOM 717 O O . ASP A 1 90 ? -20.151 -18.936 0.490 1.00 92.44 90 ASP A O 1
ATOM 721 N N . GLY A 1 91 ? -19.810 -16.779 1.018 1.00 89.62 91 GLY A N 1
ATOM 722 C CA . GLY A 1 91 ? -18.944 -16.999 2.170 1.00 89.62 91 GLY A CA 1
ATOM 723 C C . GLY A 1 91 ? -17.463 -17.034 1.815 1.00 89.62 91 GLY A C 1
ATOM 724 O O . GLY A 1 91 ? -16.652 -17.316 2.698 1.00 89.62 91 GLY A O 1
ATOM 725 N N . HIS A 1 92 ? -17.101 -16.733 0.565 1.00 95.00 92 HIS A N 1
ATOM 726 C CA . HIS A 1 92 ? -15.701 -16.676 0.179 1.00 95.00 92 HIS A CA 1
ATOM 727 C C . HIS A 1 92 ? -15.019 -15.477 0.821 1.00 95.00 92 HIS A C 1
ATOM 729 O O . HIS A 1 92 ? -15.5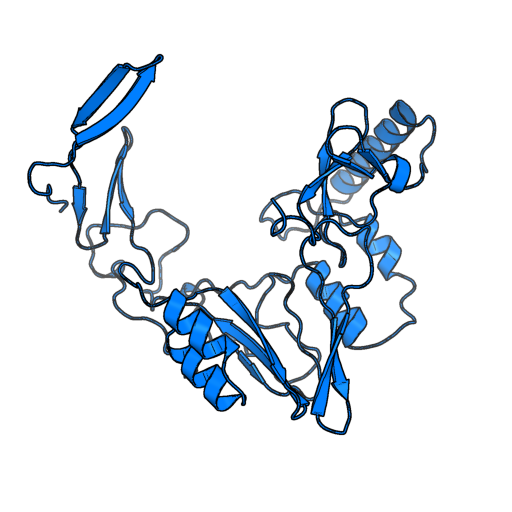75 -14.377 0.844 1.00 95.00 92 HIS A O 1
ATOM 735 N N . VAL A 1 93 ? -13.785 -15.665 1.285 1.00 93.88 93 VAL A N 1
ATOM 736 C CA . VAL A 1 93 ? -12.906 -14.574 1.720 1.00 93.88 93 VAL A CA 1
ATOM 737 C C . VAL A 1 93 ? -11.519 -14.761 1.135 1.00 93.88 93 VAL A C 1
ATOM 739 O O . VAL A 1 93 ? -10.999 -15.871 1.050 1.00 93.88 93 VAL A O 1
ATOM 742 N N . GLY A 1 94 ? -10.880 -13.669 0.732 1.00 95.06 94 GLY A N 1
ATOM 743 C CA . GLY A 1 94 ? -9.579 -13.767 0.089 1.00 95.06 94 GLY A CA 1
ATOM 744 C C . GLY A 1 94 ? -8.715 -12.537 0.257 1.00 95.06 94 GLY A C 1
ATOM 745 O O . GLY A 1 94 ? -9.196 -11.419 0.430 1.00 95.06 94 GLY A O 1
ATOM 746 N N . TYR A 1 95 ? -7.412 -12.752 0.179 1.00 96.62 95 TYR A N 1
ATOM 747 C CA . TYR A 1 95 ? -6.428 -11.694 0.067 1.00 96.62 95 TYR A CA 1
ATOM 748 C C . TYR A 1 95 ? -5.513 -11.972 -1.121 1.00 96.62 95 TYR A C 1
ATOM 750 O O . TYR A 1 95 ? -5.075 -13.098 -1.354 1.00 96.62 95 TYR A O 1
ATOM 758 N N . LEU A 1 96 ? -5.207 -10.916 -1.865 1.00 96.56 96 LEU A N 1
ATOM 759 C CA . LEU A 1 96 ? -4.325 -10.957 -3.014 1.00 96.56 96 LEU A CA 1
ATOM 760 C C . LEU A 1 96 ? -3.301 -9.829 -2.902 1.00 96.56 96 LEU A C 1
ATOM 762 O O . LEU A 1 96 ? -3.644 -8.640 -2.879 1.00 96.56 96 LEU A O 1
ATOM 766 N N . TYR A 1 97 ? -2.027 -10.215 -2.915 1.00 96.38 97 TYR A N 1
ATOM 767 C CA . TYR A 1 97 ? -0.914 -9.301 -3.113 1.00 96.38 97 TYR A CA 1
ATOM 768 C C . TYR A 1 97 ? -0.854 -8.903 -4.596 1.00 96.38 97 TYR A C 1
ATOM 770 O O . TYR A 1 97 ? -0.062 -9.427 -5.380 1.00 96.38 97 TYR A O 1
ATOM 778 N N . ASN A 1 98 ? -1.772 -8.032 -5.027 1.00 94.62 98 ASN A N 1
ATOM 779 C CA . ASN A 1 98 ? -1.885 -7.681 -6.437 1.00 94.62 98 ASN A CA 1
ATOM 780 C C . ASN A 1 98 ? -0.863 -6.608 -6.820 1.00 94.62 98 ASN A C 1
ATOM 782 O O . ASN A 1 98 ? -1.033 -5.419 -6.547 1.00 94.62 98 ASN A O 1
ATOM 786 N N . ALA A 1 99 ? 0.178 -7.037 -7.521 1.00 92.50 99 ALA A N 1
ATOM 787 C CA . ALA A 1 99 ? 1.195 -6.172 -8.087 1.00 92.50 99 ALA A CA 1
ATOM 788 C C . ALA A 1 99 ? 1.643 -6.704 -9.452 1.00 92.50 99 ALA A C 1
ATOM 790 O O . ALA A 1 99 ? 1.514 -7.890 -9.760 1.00 92.50 99 ALA A O 1
ATOM 791 N N . LYS A 1 100 ? 2.202 -5.814 -10.274 1.00 93.69 100 LYS A N 1
ATOM 792 C CA . LYS A 1 100 ? 2.856 -6.171 -11.534 1.00 93.69 100 LYS A CA 1
ATOM 793 C C . LYS A 1 100 ? 4.355 -6.330 -11.272 1.00 93.69 100 LYS A C 1
ATOM 795 O O . LYS A 1 100 ? 5.134 -5.415 -11.523 1.00 93.69 100 LYS A O 1
ATOM 800 N N . LEU A 1 101 ? 4.730 -7.455 -10.661 1.00 95.44 101 LEU A N 1
ATOM 801 C CA . LEU A 1 101 ? 6.081 -7.699 -10.143 1.00 95.44 101 LEU A CA 1
ATOM 802 C C . LEU A 1 101 ? 7.049 -8.056 -11.276 1.00 95.44 101 LEU A C 1
ATOM 804 O O . LEU A 1 101 ? 6.840 -9.082 -11.920 1.00 95.44 101 LEU A O 1
ATOM 808 N N . PRO A 1 102 ? 8.090 -7.253 -11.561 1.00 96.50 102 PRO A N 1
ATOM 809 C CA . PRO A 1 102 ? 9.051 -7.597 -12.601 1.00 96.50 102 PRO A CA 1
ATOM 810 C C . PRO A 1 102 ? 9.889 -8.815 -12.217 1.00 96.50 102 PRO A C 1
ATOM 812 O O . PRO A 1 102 ? 10.372 -8.899 -11.087 1.00 96.50 102 PRO A O 1
ATOM 815 N N . VAL A 1 103 ? 10.126 -9.710 -13.175 1.00 96.75 103 VAL A N 1
ATOM 816 C CA . VAL A 1 103 ? 11.142 -10.758 -13.024 1.00 96.75 103 VAL A CA 1
ATOM 817 C C . VAL A 1 103 ? 12.504 -10.098 -13.193 1.00 96.75 103 VAL A C 1
ATOM 819 O O . VAL A 1 103 ? 12.831 -9.551 -14.248 1.00 96.75 103 VAL A O 1
ATOM 822 N N . ARG A 1 104 ? 13.273 -10.085 -12.111 1.00 96.50 104 ARG A N 1
ATOM 823 C CA . ARG A 1 104 ? 14.525 -9.346 -11.985 1.00 96.50 104 ARG A CA 1
ATOM 824 C C . ARG A 1 104 ? 15.699 -10.308 -11.910 1.00 96.50 104 ARG A C 1
ATOM 826 O O . ARG A 1 104 ? 15.587 -11.402 -11.370 1.00 96.50 104 ARG A O 1
ATOM 833 N N . ALA A 1 105 ? 16.838 -9.881 -12.442 1.00 95.44 105 ALA A N 1
ATOM 834 C CA . ALA A 1 105 ? 18.075 -10.624 -12.282 1.00 95.44 105 ALA A CA 1
ATOM 835 C C . ALA A 1 105 ? 18.552 -10.604 -10.821 1.00 95.44 105 ALA A C 1
ATOM 837 O O . ALA A 1 105 ? 18.487 -9.574 -10.142 1.00 95.44 105 ALA A O 1
ATOM 838 N N . GLU A 1 106 ? 19.083 -11.739 -10.379 1.00 94.06 106 GLU A N 1
ATOM 839 C CA . GLU A 1 106 ? 19.741 -11.897 -9.083 1.00 94.06 106 GLU A CA 1
ATOM 840 C C . GLU A 1 106 ? 21.083 -11.143 -9.021 1.00 94.06 106 GLU A C 1
ATOM 842 O O . GLU A 1 106 ? 21.678 -10.781 -10.043 1.00 94.06 106 GLU A O 1
ATOM 847 N N . GLY A 1 107 ? 21.580 -10.927 -7.799 1.00 93.25 107 GLY A N 1
ATOM 848 C CA . GLY A 1 107 ? 22.89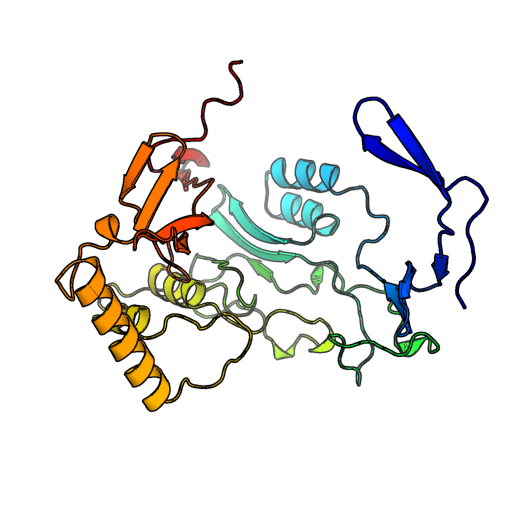0 -10.311 -7.554 1.00 93.25 107 GLY A CA 1
ATOM 849 C C . GLY A 1 107 ? 22.922 -8.782 -7.657 1.00 93.25 107 GLY A C 1
ATOM 850 O O . GLY A 1 107 ? 24.004 -8.208 -7.764 1.00 93.25 107 GLY A O 1
ATOM 851 N N . PHE A 1 108 ? 21.762 -8.125 -7.625 1.00 94.69 108 PHE A N 1
ATOM 852 C CA . PHE A 1 108 ? 21.641 -6.670 -7.543 1.00 94.69 108 PHE A CA 1
ATOM 853 C C . PHE A 1 108 ? 20.786 -6.266 -6.344 1.00 94.69 108 PHE A C 1
ATOM 855 O O . PHE A 1 108 ? 19.781 -6.913 -6.048 1.00 94.69 108 PHE A O 1
ATOM 862 N N . ASP A 1 109 ? 21.142 -5.150 -5.714 1.00 93.94 109 ASP A N 1
ATOM 863 C CA . ASP A 1 109 ? 20.243 -4.448 -4.804 1.00 93.94 109 ASP A CA 1
ATOM 864 C C . ASP A 1 109 ? 19.334 -3.515 -5.614 1.00 93.94 109 ASP A C 1
ATOM 866 O O . ASP A 1 109 ? 19.718 -2.414 -6.011 1.00 93.94 109 ASP A O 1
ATOM 870 N N . TRP A 1 110 ? 18.111 -3.977 -5.873 1.00 94.31 110 TRP A N 1
ATOM 871 C CA . TRP A 1 110 ? 17.111 -3.256 -6.664 1.00 94.31 110 TRP A CA 1
ATOM 872 C C . TRP A 1 110 ? 16.532 -2.013 -5.964 1.00 94.31 110 TRP A C 1
ATOM 874 O O . TRP A 1 110 ? 15.709 -1.325 -6.568 1.00 94.31 110 TRP A O 1
ATOM 884 N N . SER A 1 111 ? 16.951 -1.710 -4.726 1.00 91.69 111 SER A N 1
ATOM 885 C CA . SER A 1 111 ? 16.630 -0.451 -4.035 1.00 91.69 111 SER A CA 1
ATOM 886 C C . SER A 1 111 ? 17.576 0.705 -4.395 1.00 91.69 111 SER A C 1
ATOM 888 O O . SER A 1 111 ? 17.278 1.858 -4.084 1.00 91.69 111 SER A O 1
ATOM 890 N N . GLN A 1 112 ? 18.701 0.412 -5.054 1.00 93.94 112 GLN A N 1
ATOM 891 C CA . GLN A 1 112 ? 19.752 1.377 -5.379 1.00 93.94 112 GLN A CA 1
ATOM 892 C C . GLN A 1 112 ? 19.711 1.819 -6.846 1.00 93.94 112 GLN A C 1
ATOM 894 O O . GLN A 1 112 ? 18.964 1.295 -7.675 1.00 93.94 112 GLN A O 1
ATOM 899 N N . TYR A 1 113 ? 20.576 2.777 -7.192 1.00 93.50 113 TYR A N 1
ATOM 900 C CA . TYR A 1 113 ? 20.887 3.062 -8.590 1.00 93.50 113 TYR A CA 1
ATOM 901 C C . TYR A 1 113 ? 21.605 1.863 -9.216 1.00 93.50 113 TYR A C 1
ATOM 903 O O . TYR A 1 113 ? 22.620 1.396 -8.700 1.00 93.50 113 TYR A O 1
ATOM 911 N N . LEU A 1 114 ? 21.088 1.383 -10.345 1.00 95.88 114 LEU A N 1
ATOM 912 C CA . LEU A 1 114 ? 21.630 0.228 -11.053 1.00 95.88 114 LEU A CA 1
ATOM 913 C C . LEU A 1 114 ? 22.377 0.644 -12.329 1.00 95.88 114 LEU A C 1
ATOM 915 O O . LEU A 1 114 ? 22.025 1.664 -12.929 1.00 95.88 114 LEU A O 1
ATOM 919 N N . PRO A 1 115 ? 23.353 -0.163 -12.789 1.00 95.38 115 PRO A N 1
ATOM 920 C CA . PRO A 1 115 ? 23.983 0.020 -14.095 1.00 95.38 115 PRO A CA 1
ATOM 921 C C . PRO A 1 115 ? 22.940 0.095 -15.219 1.00 95.38 115 PRO A C 1
ATOM 923 O O . PRO A 1 115 ? 22.119 -0.811 -15.378 1.00 95.38 115 PRO A O 1
ATOM 926 N N . GLY A 1 116 ? 22.966 1.177 -15.997 1.00 94.25 116 GLY A N 1
ATOM 927 C CA . GLY A 1 116 ? 22.038 1.438 -17.107 1.00 94.25 116 GLY A CA 1
ATOM 928 C C . GLY A 1 116 ? 22.581 1.010 -18.476 1.00 94.25 116 GLY A C 1
ATOM 929 O O . GLY A 1 116 ? 21.918 1.182 -19.499 1.00 94.25 116 GLY A O 1
ATOM 930 N N . GLU A 1 117 ? 23.802 0.487 -18.509 1.00 93.81 117 GLU A N 1
ATOM 931 C CA . GLU A 1 117 ? 24.565 0.121 -19.702 1.00 93.81 117 GLU A CA 1
ATOM 932 C C . GLU A 1 117 ? 24.566 -1.385 -20.002 1.00 93.81 117 GLU A C 1
ATOM 934 O O . GLU A 1 117 ? 25.004 -1.789 -21.077 1.00 93.81 117 GLU A O 1
ATOM 939 N N . ILE A 1 118 ? 24.039 -2.214 -19.095 1.00 95.38 118 ILE A N 1
ATOM 940 C CA . ILE A 1 118 ? 23.926 -3.668 -19.271 1.00 95.38 118 ILE A CA 1
ATOM 941 C C . ILE A 1 118 ? 22.467 -4.081 -19.456 1.00 95.38 118 ILE A C 1
ATOM 943 O O . ILE A 1 118 ? 21.567 -3.490 -18.873 1.00 95.38 118 ILE A O 1
ATOM 947 N N . SER A 1 119 ? 22.210 -5.129 -20.237 1.00 94.75 119 SER A N 1
ATOM 948 C CA . SER A 1 119 ? 20.850 -5.662 -20.413 1.00 94.75 119 SER A CA 1
ATOM 949 C C . SER A 1 119 ? 20.340 -6.422 -19.186 1.00 94.75 119 SER A C 1
ATOM 951 O O . SER A 1 119 ? 19.134 -6.561 -19.017 1.00 94.75 119 SER A O 1
ATOM 953 N N . ARG A 1 120 ? 21.235 -6.889 -18.303 1.00 95.81 120 ARG A N 1
ATOM 954 C CA . ARG A 1 120 ? 20.883 -7.703 -17.125 1.00 95.81 120 ARG A CA 1
ATOM 955 C C . ARG A 1 120 ? 19.995 -6.964 -16.113 1.00 95.81 120 ARG A C 1
ATOM 957 O O . ARG A 1 120 ? 19.290 -7.606 -15.345 1.00 95.81 120 ARG A O 1
ATOM 964 N N . THR A 1 121 ? 20.019 -5.633 -16.113 1.00 96.69 121 THR A N 1
ATOM 965 C CA . THR A 1 121 ? 19.184 -4.766 -15.262 1.00 96.69 121 THR A CA 1
ATOM 966 C C . THR A 1 121 ? 17.895 -4.313 -15.964 1.00 96.69 121 THR A C 1
ATOM 968 O O . THR A 1 121 ? 17.008 -3.742 -15.326 1.00 96.69 121 THR A O 1
ATOM 971 N N . LEU A 1 122 ? 17.735 -4.612 -17.259 1.00 96.81 122 LEU A N 1
ATOM 972 C CA . LEU A 1 122 ? 16.541 -4.313 -18.046 1.00 96.81 122 LEU A CA 1
ATOM 973 C C . LEU A 1 122 ? 15.550 -5.481 -17.980 1.00 96.81 122 LEU A C 1
ATOM 975 O O . LEU A 1 122 ? 15.509 -6.333 -18.862 1.00 96.81 122 LEU A O 1
ATOM 979 N N . TRP A 1 123 ? 14.714 -5.508 -16.944 1.00 96.25 123 TRP A N 1
ATOM 980 C CA . TRP A 1 123 ? 13.615 -6.472 -16.872 1.00 96.25 123 TRP A CA 1
ATOM 981 C C . TRP A 1 123 ? 12.564 -6.193 -17.956 1.00 96.25 123 TRP A C 1
ATOM 983 O O . TRP A 1 123 ? 12.193 -5.043 -18.219 1.00 96.25 123 TRP A O 1
ATOM 993 N N . THR A 1 124 ? 12.049 -7.248 -18.577 1.00 94.12 124 THR A N 1
ATOM 994 C CA . THR A 1 124 ? 11.011 -7.180 -19.625 1.00 94.12 124 THR A CA 1
ATOM 995 C C . THR A 1 124 ? 9.803 -8.056 -19.328 1.00 94.12 124 THR A C 1
ATOM 997 O O . THR A 1 124 ? 8.775 -7.913 -19.983 1.00 94.12 124 THR A O 1
ATOM 1000 N N . GLU A 1 125 ? 9.912 -8.923 -18.327 1.00 95.19 125 GLU A N 1
ATOM 1001 C CA . GLU A 1 125 ? 8.889 -9.886 -17.946 1.00 95.19 125 GLU A CA 1
ATOM 1002 C C . GLU A 1 125 ? 8.344 -9.573 -16.556 1.00 95.19 125 GLU A C 1
ATOM 1004 O O . GLU A 1 125 ? 8.978 -8.890 -15.745 1.00 95.19 125 GLU A O 1
ATOM 1009 N N . TYR A 1 126 ? 7.153 -10.095 -16.288 1.00 96.19 126 TYR A N 1
ATOM 1010 C CA . TYR A 1 126 ? 6.477 -9.973 -15.007 1.00 96.19 126 TYR A CA 1
ATOM 1011 C C . TYR A 1 126 ? 6.127 -11.357 -14.478 1.00 96.19 126 TYR A C 1
ATOM 1013 O O . TYR A 1 126 ? 5.841 -12.266 -15.257 1.00 96.19 126 TYR A O 1
ATOM 1021 N N . LEU A 1 127 ? 6.122 -11.498 -13.154 1.00 96.12 127 LEU A N 1
ATOM 1022 C CA . LEU A 1 127 ? 5.629 -12.694 -12.493 1.00 96.12 127 LEU A CA 1
ATOM 1023 C C . LEU A 1 127 ? 4.162 -12.924 -12.913 1.00 96.12 127 LEU A C 1
ATOM 1025 O O . LEU A 1 127 ? 3.359 -11.987 -12.803 1.00 96.12 127 LEU A O 1
ATOM 1029 N N . PRO A 1 128 ? 3.795 -14.128 -13.393 1.00 96.19 128 PRO A N 1
ATOM 1030 C CA . PRO A 1 128 ? 2.424 -14.418 -13.794 1.00 96.19 128 PRO A CA 1
ATOM 1031 C C . PRO A 1 128 ? 1.434 -14.205 -12.646 1.00 96.19 128 PRO A C 1
ATOM 1033 O O . PRO A 1 128 ? 1.731 -14.537 -11.499 1.00 96.19 128 PRO A O 1
ATOM 1036 N N . PHE A 1 129 ? 0.225 -13.726 -12.957 1.00 96.06 129 PHE A N 1
ATOM 1037 C CA . PHE A 1 129 ? -0.840 -13.497 -11.971 1.00 96.06 129 PHE A CA 1
ATOM 1038 C C . PHE A 1 129 ? -1.086 -14.703 -11.049 1.00 96.06 129 PHE A C 1
ATOM 1040 O O . PHE A 1 129 ? -1.190 -14.555 -9.834 1.00 96.06 129 PHE A O 1
ATOM 1047 N N . ALA A 1 130 ? -1.124 -15.912 -11.618 1.00 95.69 130 ALA A N 1
ATOM 1048 C CA . ALA A 1 130 ? -1.363 -17.148 -10.872 1.00 95.69 130 ALA A CA 1
ATOM 1049 C C . ALA A 1 130 ? -0.263 -17.479 -9.845 1.00 95.69 130 ALA A C 1
ATOM 1051 O O . ALA A 1 130 ? -0.510 -18.266 -8.930 1.00 95.69 130 ALA A O 1
ATOM 1052 N N . SER A 1 131 ? 0.919 -16.879 -9.999 1.00 96.62 131 SER A N 1
ATOM 1053 C CA . SER A 1 131 ? 2.082 -17.042 -9.130 1.00 96.62 131 SER A CA 1
ATOM 1054 C C . SER A 1 131 ? 2.201 -15.936 -8.081 1.00 96.62 131 SER A C 1
ATOM 1056 O O . SER A 1 131 ? 3.163 -15.948 -7.324 1.00 96.62 131 SER A O 1
ATOM 1058 N N . LEU A 1 132 ? 1.276 -14.970 -8.020 1.00 96.94 132 LEU A N 1
ATOM 1059 C CA . LEU A 1 132 ? 1.284 -13.947 -6.971 1.00 96.94 132 LEU A CA 1
ATOM 1060 C C . LEU A 1 132 ? 0.930 -14.547 -5.597 1.00 96.94 132 LEU A C 1
ATOM 1062 O O . LEU A 1 132 ? 0.104 -15.464 -5.530 1.00 96.94 132 LEU A O 1
ATOM 1066 N N . PRO A 1 133 ? 1.472 -13.999 -4.489 1.00 97.12 133 PRO A N 1
ATOM 1067 C CA . PRO A 1 133 ? 1.027 -14.361 -3.150 1.00 97.12 133 PRO A CA 1
ATOM 1068 C C . PRO A 1 133 ? -0.471 -14.079 -2.987 1.00 97.12 133 PRO A C 1
ATOM 1070 O O . PRO A 1 133 ? -0.935 -12.946 -3.155 1.00 97.12 133 PRO A O 1
ATOM 1073 N N . ARG A 1 134 ? -1.234 -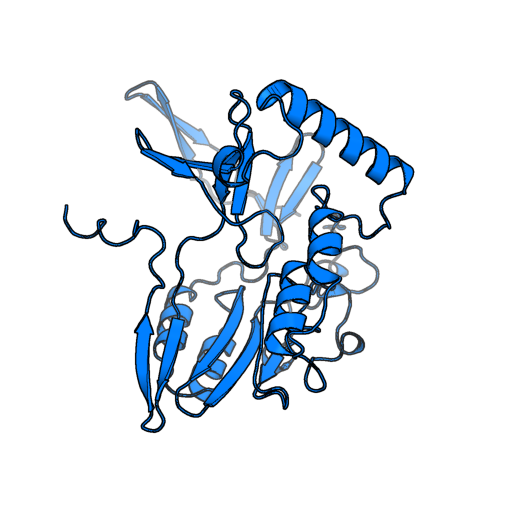15.115 -2.650 1.00 96.12 134 ARG A N 1
ATOM 1074 C CA . ARG A 1 134 ? -2.677 -15.025 -2.430 1.00 96.12 134 ARG A CA 1
ATOM 1075 C C . ARG A 1 134 ? -3.149 -16.087 -1.461 1.00 96.12 134 ARG A C 1
ATOM 1077 O O . ARG A 1 134 ? -2.513 -17.126 -1.315 1.00 96.12 134 ARG A O 1
ATOM 1084 N N . ILE A 1 135 ? -4.296 -15.827 -0.865 1.00 95.56 135 ILE A N 1
ATOM 1085 C CA . ILE A 1 135 ? -5.005 -16.747 0.007 1.00 95.56 135 ILE A CA 1
ATOM 1086 C C . ILE A 1 135 ? -6.499 -16.612 -0.264 1.00 95.56 135 ILE A C 1
ATOM 1088 O O . ILE A 1 135 ? -6.998 -15.505 -0.464 1.00 95.56 135 ILE A O 1
ATOM 1092 N N . VAL A 1 136 ? -7.187 -17.743 -0.314 1.00 96.44 136 VAL A N 1
ATOM 1093 C CA . VAL A 1 136 ? -8.631 -17.851 -0.522 1.00 96.44 136 VAL A CA 1
ATOM 1094 C C . VAL A 1 136 ? -9.126 -18.905 0.454 1.00 96.44 136 VAL A C 1
ATOM 1096 O O . VAL A 1 136 ? -8.488 -19.949 0.583 1.00 96.44 136 VAL A O 1
ATOM 1099 N N . ASP A 1 137 ? -10.214 -18.597 1.150 1.00 95.44 137 ASP A N 1
ATOM 1100 C CA . ASP A 1 137 ? -10.922 -19.473 2.085 1.00 95.44 137 ASP A CA 1
ATOM 1101 C C . ASP A 1 137 ? -9.997 -20.200 3.076 1.00 95.44 137 ASP A C 1
ATOM 1103 O O . ASP A 1 137 ? -9.979 -21.435 3.140 1.00 95.44 137 ASP A O 1
ATOM 1107 N N . PRO A 1 138 ? -9.184 -19.458 3.856 1.00 93.06 138 PRO A N 1
ATOM 1108 C CA . PRO A 1 138 ? -8.345 -20.083 4.863 1.00 93.06 138 PRO A CA 1
ATOM 1109 C C . PRO A 1 138 ? -9.195 -20.772 5.941 1.00 93.06 138 PRO A C 1
ATOM 1111 O O . PRO A 1 138 ? -10.258 -20.260 6.297 1.00 93.06 138 PRO A O 1
ATOM 1114 N N . PRO A 1 139 ? -8.710 -21.869 6.555 1.00 87.75 139 PRO A N 1
ATOM 1115 C CA . PRO A 1 139 ? -9.448 -22.582 7.604 1.00 87.75 139 PRO A CA 1
ATOM 1116 C C . PRO A 1 139 ? -9.833 -21.736 8.827 1.00 87.75 139 PRO A C 1
ATOM 1118 O O . PRO A 1 139 ? -10.781 -22.069 9.530 1.00 87.75 139 PRO A O 1
ATOM 1121 N N . SER A 1 140 ? -9.108 -20.648 9.087 1.00 82.56 140 SER A N 1
ATOM 1122 C CA . SER A 1 140 ? -9.405 -19.660 10.133 1.00 82.56 140 SER A CA 1
ATOM 1123 C C . SER A 1 140 ? -10.656 -18.813 9.851 1.00 82.56 140 SER A C 1
ATOM 1125 O O . SER A 1 140 ? -11.157 -18.154 10.758 1.00 82.56 140 SER A O 1
ATOM 1127 N N . GLY A 1 141 ? -11.152 -18.794 8.608 1.00 84.88 141 GLY A N 1
ATOM 1128 C CA . GLY A 1 141 ? -12.356 -18.067 8.203 1.00 84.88 141 GLY A CA 1
ATOM 1129 C C . GLY A 1 141 ? -12.194 -16.549 8.079 1.00 84.88 141 GLY A C 1
ATOM 1130 O O . GLY A 1 141 ? -13.189 -15.848 7.915 1.00 84.88 141 GLY A O 1
ATOM 1131 N N . PHE A 1 142 ? -10.970 -16.013 8.151 1.00 85.06 142 PHE A N 1
ATOM 1132 C CA . PHE A 1 142 ? -10.732 -14.577 7.992 1.00 85.06 142 PHE A CA 1
ATOM 1133 C C . PHE A 1 142 ? -9.444 -14.267 7.230 1.00 85.06 142 PHE A C 1
ATOM 1135 O O . PHE A 1 142 ? -8.501 -15.055 7.197 1.00 85.06 142 PHE A O 1
ATOM 1142 N N . VAL A 1 143 ? -9.379 -13.059 6.674 1.00 90.88 143 VAL A N 1
ATOM 1143 C CA . VAL A 1 143 ? -8.163 -12.454 6.120 1.00 90.88 143 VAL A CA 1
ATOM 1144 C C . VAL A 1 143 ? -8.068 -10.997 6.570 1.00 90.88 143 VAL A C 1
ATOM 1146 O O . VAL A 1 143 ? -9.081 -10.334 6.787 1.00 90.88 143 VAL A O 1
ATOM 1149 N N . GLN A 1 144 ? -6.853 -10.473 6.700 1.00 89.44 144 GLN A N 1
ATOM 1150 C CA . GLN A 1 144 ? -6.585 -9.074 7.022 1.00 89.44 144 GLN A CA 1
ATOM 1151 C C . GLN A 1 144 ? -5.434 -8.526 6.179 1.00 89.44 144 GLN A C 1
ATOM 1153 O O . GLN A 1 144 ? -4.498 -9.244 5.828 1.00 89.44 144 GLN A O 1
ATOM 1158 N N . SER A 1 145 ? -5.471 -7.222 5.903 1.00 92.25 145 SER A N 1
ATOM 1159 C CA . SER A 1 145 ? -4.324 -6.506 5.353 1.00 92.25 145 SER A CA 1
ATOM 1160 C C . SER A 1 145 ? -4.172 -5.135 5.995 1.00 92.25 145 SER A C 1
ATOM 1162 O O . SER A 1 145 ? -4.989 -4.238 5.802 1.00 92.25 145 SER A O 1
ATOM 1164 N N . CYS A 1 146 ? -3.081 -4.961 6.736 1.00 89.62 146 CYS A N 1
ATOM 1165 C CA . CYS A 1 146 ? -2.720 -3.703 7.385 1.00 89.62 146 CYS A CA 1
ATOM 1166 C C . CYS A 1 146 ? -1.397 -3.151 6.840 1.00 89.62 146 CYS A C 1
ATOM 1168 O O . CYS A 1 146 ? -0.515 -2.778 7.615 1.00 89.62 146 CYS A O 1
ATOM 1170 N N . ASN A 1 147 ? -1.256 -3.140 5.505 1.00 88.81 147 ASN A N 1
ATOM 1171 C CA . ASN A 1 147 ? -0.049 -2.707 4.777 1.00 88.81 147 ASN A CA 1
ATOM 1172 C C . ASN A 1 147 ? 1.211 -3.512 5.139 1.00 88.81 147 ASN A C 1
ATOM 1174 O O . ASN A 1 147 ? 2.324 -2.996 5.087 1.00 88.81 147 ASN A O 1
ATOM 1178 N N . GLY A 1 148 ? 1.012 -4.754 5.574 1.00 87.00 148 GLY A N 1
ATOM 1179 C CA . GLY A 1 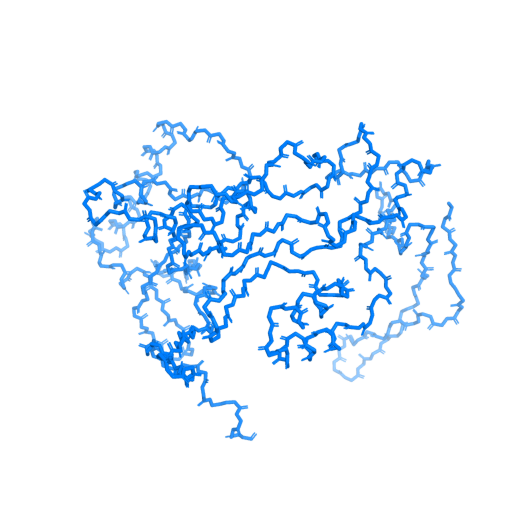148 ? 2.079 -5.670 5.947 1.00 87.00 148 GLY A CA 1
ATOM 1180 C C . GLY A 1 148 ? 2.260 -6.785 4.928 1.00 87.00 148 GLY A C 1
ATOM 1181 O O . GLY A 1 148 ? 1.575 -6.848 3.907 1.00 87.00 148 GLY A O 1
ATOM 1182 N N . THR A 1 149 ? 3.179 -7.677 5.265 1.00 93.94 149 THR A N 1
ATOM 1183 C CA . THR A 1 149 ? 3.549 -8.838 4.465 1.00 93.94 149 THR A CA 1
ATOM 1184 C C . THR A 1 149 ? 2.357 -9.716 4.058 1.00 93.94 149 THR A C 1
ATOM 1186 O O . THR A 1 149 ? 1.487 -9.991 4.894 1.00 93.94 149 THR A O 1
ATOM 1189 N N . PRO A 1 150 ? 2.317 -10.219 2.806 1.00 95.31 150 PRO A N 1
ATOM 1190 C CA . PRO A 1 150 ? 1.275 -11.144 2.368 1.00 95.31 150 PRO A CA 1
ATOM 1191 C C . PRO A 1 150 ? 1.373 -12.526 3.030 1.00 95.31 150 PRO A C 1
ATOM 1193 O O . PRO A 1 150 ? 0.419 -13.297 2.978 1.00 95.31 150 PRO A O 1
ATOM 1196 N N . PHE A 1 151 ? 2.502 -12.833 3.676 1.00 96.12 151 PHE A N 1
ATOM 1197 C CA . PHE A 1 151 ? 2.775 -14.122 4.318 1.00 96.12 151 PHE A CA 1
ATOM 1198 C C . PHE A 1 151 ? 2.140 -14.256 5.712 1.00 96.12 151 PHE A C 1
ATOM 1200 O O . PHE A 1 151 ? 2.296 -15.283 6.367 1.00 96.12 151 PHE A O 1
ATOM 1207 N N . ARG A 1 152 ? 1.458 -13.209 6.200 1.00 93.19 152 ARG A N 1
ATOM 1208 C CA . ARG A 1 152 ? 0.774 -13.185 7.505 1.00 93.19 152 ARG A CA 1
ATOM 1209 C C . ARG A 1 152 ? -0.545 -12.416 7.436 1.00 93.19 152 ARG A C 1
ATOM 1211 O O . ARG A 1 152 ? -0.752 -11.435 8.153 1.00 93.19 152 ARG A O 1
ATOM 1218 N N . THR A 1 153 ? -1.430 -12.845 6.545 1.00 94.12 153 THR A N 1
ATOM 1219 C CA . THR A 1 153 ? -2.752 -12.225 6.338 1.00 94.12 153 THR A CA 1
ATOM 1220 C C . THR A 1 153 ? -3.884 -12.983 7.011 1.00 94.12 153 THR A C 1
ATOM 1222 O O . THR A 1 153 ? -4.975 -12.445 7.147 1.00 94.12 153 THR A O 1
ATOM 1225 N N . THR A 1 154 ? -3.618 -14.180 7.515 1.00 90.31 154 THR A N 1
ATOM 1226 C CA . THR A 1 154 ? -4.540 -14.932 8.362 1.00 90.31 154 THR A CA 1
ATOM 1227 C C . THR A 1 154 ? -3.789 -15.671 9.465 1.00 90.31 154 THR A C 1
ATOM 1229 O O . THR A 1 154 ? -2.554 -15.716 9.441 1.00 90.31 154 THR A O 1
ATOM 1232 N N . ASP A 1 155 ? -4.519 -16.245 10.416 1.00 84.12 155 ASP A N 1
ATOM 1233 C CA . ASP A 1 155 ? -3.952 -17.171 11.392 1.00 84.12 155 ASP A CA 1
ATOM 1234 C C . ASP A 1 155 ? -3.939 -18.619 10.877 1.00 84.12 155 ASP A C 1
ATOM 1236 O O . ASP A 1 155 ? -4.800 -19.035 10.101 1.00 84.12 155 ASP A O 1
ATOM 1240 N N . GLY A 1 156 ? -2.950 -19.392 11.319 1.00 83.62 156 GLY A N 1
ATOM 1241 C CA . GLY A 1 156 ? -2.810 -20.798 10.960 1.00 83.62 156 GLY A CA 1
ATOM 1242 C C . GLY A 1 156 ? -2.434 -21.058 9.485 1.00 83.62 156 GLY A C 1
ATOM 1243 O O . GLY A 1 156 ? -1.719 -20.260 8.860 1.00 83.62 156 GLY A O 1
ATOM 1244 N N . PRO A 1 157 ? -2.825 -22.228 8.938 1.00 86.56 157 PRO A N 1
ATOM 1245 C CA . PRO A 1 157 ? -2.432 -22.661 7.599 1.00 86.56 157 PRO A CA 1
ATOM 1246 C C . PRO A 1 157 ? -3.124 -21.851 6.491 1.00 86.56 157 PRO A C 1
ATOM 1248 O O . PRO A 1 157 ? -4.216 -21.324 6.672 1.00 86.56 157 PRO A O 1
ATOM 1251 N N . GLY A 1 158 ? -2.498 -21.801 5.312 1.00 86.44 158 GLY A N 1
ATOM 1252 C CA . GLY A 1 158 ? -3.038 -21.146 4.111 1.00 86.44 158 GLY A CA 1
ATOM 1253 C C . GLY A 1 158 ? -2.281 -19.888 3.683 1.00 86.44 158 GLY A C 1
ATOM 1254 O O . GLY A 1 158 ? -2.380 -19.485 2.527 1.00 86.44 158 GLY A O 1
ATOM 1255 N N . ASN A 1 159 ? -1.478 -19.292 4.571 1.00 94.50 159 ASN A N 1
ATOM 1256 C CA . ASN A 1 159 ? -0.561 -18.221 4.181 1.00 94.50 159 ASN A CA 1
ATOM 1257 C C . ASN A 1 159 ? 0.481 -18.744 3.162 1.00 94.50 159 ASN A C 1
ATOM 1259 O O . ASN A 1 159 ? 0.998 -19.849 3.354 1.00 94.50 159 ASN A O 1
ATOM 1263 N N . PRO A 1 160 ? 0.824 -17.974 2.108 1.00 95.56 160 PRO A N 1
ATOM 1264 C CA . PRO A 1 160 ? 1.867 -18.363 1.160 1.00 95.56 160 PRO A CA 1
ATOM 1265 C C . PRO A 1 160 ? 3.228 -18.542 1.841 1.00 95.56 160 PRO A C 1
ATOM 1267 O O . PRO A 1 160 ? 3.577 -17.777 2.741 1.00 95.56 160 PRO A O 1
ATOM 1270 N N . ASP A 1 161 ? 4.015 -19.509 1.369 1.00 95.12 161 ASP A N 1
ATOM 1271 C CA . ASP A 1 161 ? 5.383 -19.718 1.846 1.00 95.12 161 ASP A CA 1
ATOM 1272 C C . ASP A 1 161 ? 6.314 -18.623 1.291 1.00 95.12 161 ASP A C 1
ATOM 1274 O O . ASP A 1 161 ? 6.493 -18.559 0.071 1.00 95.12 161 ASP A O 1
ATOM 1278 N N . PRO A 1 162 ? 6.934 -17.773 2.132 1.00 94.75 162 PRO A N 1
ATOM 1279 C CA . PRO A 1 162 ? 7.882 -16.762 1.667 1.00 94.75 162 PRO A CA 1
ATOM 1280 C C . PRO A 1 162 ? 9.066 -17.349 0.888 1.00 94.75 162 PRO A C 1
ATOM 1282 O O . PRO A 1 162 ? 9.581 -16.677 -0.003 1.00 94.75 162 PRO A O 1
ATOM 1285 N N . ALA A 1 163 ? 9.484 -18.588 1.171 1.00 95.62 163 ALA A N 1
ATOM 1286 C CA . ALA A 1 163 ? 10.600 -19.229 0.474 1.00 95.62 163 ALA A CA 1
ATOM 1287 C C . ALA A 1 163 ? 10.283 -19.570 -0.994 1.00 95.62 163 ALA A C 1
ATOM 1289 O O . ALA A 1 163 ? 11.201 -19.783 -1.786 1.00 95.62 163 ALA A O 1
ATOM 1290 N N . ALA A 1 164 ? 9.004 -19.576 -1.382 1.00 95.56 164 ALA A N 1
ATOM 1291 C CA . ALA A 1 164 ? 8.583 -19.780 -2.766 1.00 95.56 164 ALA A CA 1
ATOM 1292 C C . ALA A 1 164 ? 8.802 -18.542 -3.660 1.00 95.56 164 ALA A C 1
ATOM 1294 O O . ALA A 1 164 ? 8.585 -18.612 -4.871 1.00 95.56 164 ALA A O 1
ATOM 1295 N N . PHE A 1 165 ? 9.224 -17.409 -3.089 1.00 95.38 165 PHE A N 1
ATOM 1296 C CA . PHE A 1 165 ? 9.349 -16.133 -3.789 1.00 95.38 165 PHE A CA 1
ATOM 1297 C C . PHE A 1 165 ? 10.794 -15.628 -3.765 1.00 95.38 165 PHE A C 1
ATOM 1299 O O . PHE A 1 165 ? 11.421 -15.547 -2.711 1.00 95.38 165 PHE A O 1
ATOM 1306 N N . SER A 1 166 ? 11.323 -15.234 -4.931 1.00 94.62 166 SER A N 1
ATOM 1307 C CA . SER A 1 166 ? 12.649 -14.602 -4.995 1.00 94.62 166 SER A CA 1
ATOM 1308 C C . SER A 1 166 ? 12.636 -13.270 -4.227 1.00 94.62 166 SER A C 1
ATOM 1310 O O . SER A 1 166 ? 11.730 -12.455 -4.444 1.00 94.62 166 SER A O 1
ATOM 1312 N N . PRO A 1 167 ? 13.664 -12.978 -3.406 1.00 93.12 167 PRO A N 1
ATOM 1313 C CA . PRO A 1 167 ? 13.825 -11.676 -2.759 1.00 93.12 167 PRO A CA 1
ATOM 1314 C C . PRO A 1 167 ? 13.850 -10.504 -3.749 1.00 93.12 167 PRO A C 1
ATOM 1316 O O . PRO A 1 167 ? 13.437 -9.395 -3.407 1.00 93.12 167 PRO A O 1
ATOM 1319 N N . THR A 1 168 ? 14.275 -10.737 -4.997 1.00 95.00 168 THR A N 1
ATOM 1320 C CA . THR A 1 168 ? 14.322 -9.695 -6.037 1.00 95.00 168 THR A CA 1
ATOM 1321 C C . THR A 1 168 ? 12.943 -9.161 -6.410 1.00 95.00 168 THR A C 1
ATOM 1323 O O . THR A 1 168 ? 12.847 -8.036 -6.904 1.00 95.00 168 THR A O 1
ATOM 1326 N N . LEU A 1 169 ? 11.866 -9.905 -6.132 1.00 94.62 169 LEU A N 1
ATOM 1327 C CA . LEU A 1 169 ? 10.495 -9.444 -6.348 1.00 94.62 169 LEU A CA 1
ATOM 1328 C C . LEU A 1 169 ? 10.154 -8.235 -5.465 1.00 94.62 169 LEU A C 1
ATOM 1330 O O . LEU A 1 169 ? 9.294 -7.439 -5.839 1.00 94.62 169 LEU A O 1
ATOM 1334 N N . GLY A 1 170 ? 10.860 -8.048 -4.343 1.00 92.19 170 GLY A N 1
ATOM 1335 C CA . GLY A 1 170 ? 10.659 -6.913 -3.441 1.00 92.19 170 GLY A CA 1
ATOM 1336 C C . GLY A 1 170 ? 9.314 -6.942 -2.714 1.00 92.19 170 GLY A C 1
ATOM 1337 O O . GLY A 1 170 ? 8.772 -5.885 -2.411 1.00 92.19 170 GLY A O 1
ATOM 1338 N N . ILE A 1 171 ? 8.764 -8.136 -2.474 1.00 94.12 171 ILE A N 1
ATOM 1339 C CA . ILE A 1 171 ? 7.531 -8.326 -1.699 1.00 94.12 171 ILE A CA 1
ATOM 1340 C C . ILE A 1 171 ? 7.793 -7.925 -0.243 1.00 94.12 171 ILE A C 1
ATOM 1342 O O . ILE A 1 171 ? 8.810 -8.317 0.332 1.00 94.12 171 ILE A O 1
ATOM 1346 N N . GLU A 1 172 ? 6.880 -7.174 0.380 1.00 91.88 172 GLU A N 1
ATOM 1347 C CA . GLU A 1 172 ? 7.046 -6.755 1.770 1.00 91.88 172 GLU A CA 1
ATOM 1348 C C . GLU A 1 172 ? 7.133 -7.967 2.705 1.00 91.88 172 GLU A C 1
ATOM 1350 O O . GLU A 1 172 ? 6.268 -8.843 2.737 1.00 91.88 172 GLU A O 1
ATOM 1355 N N . THR A 1 173 ? 8.166 -7.986 3.539 1.00 91.25 173 THR A N 1
ATOM 1356 C CA . THR A 1 173 ? 8.396 -9.031 4.549 1.00 91.25 173 THR A CA 1
ATOM 1357 C C . THR A 1 173 ? 7.988 -8.587 5.952 1.00 91.25 173 THR A C 1
ATOM 1359 O O . THR A 1 173 ? 7.830 -9.407 6.855 1.00 91.25 173 THR A O 1
ATOM 1362 N N . ARG A 1 174 ? 7.769 -7.282 6.148 1.00 88.62 174 ARG A N 1
ATOM 1363 C CA . ARG A 1 174 ? 7.437 -6.695 7.446 1.00 88.62 174 ARG A CA 1
ATOM 1364 C C . ARG A 1 174 ? 5.953 -6.849 7.764 1.00 88.62 174 ARG A C 1
ATOM 1366 O O . ARG A 1 174 ? 5.097 -6.480 6.962 1.00 88.62 174 ARG A O 1
ATOM 1373 N N . LEU A 1 175 ? 5.641 -7.303 8.974 1.00 85.06 175 LEU A N 1
ATOM 1374 C CA . LEU A 1 175 ? 4.300 -7.182 9.543 1.00 85.06 175 LEU A CA 1
ATOM 1375 C C . LEU A 1 175 ? 4.208 -5.903 10.388 1.00 85.06 175 LEU A C 1
ATOM 1377 O O . LEU A 1 175 ? 5.126 -5.578 11.136 1.00 85.06 175 LEU A O 1
ATOM 1381 N N . THR A 1 176 ? 3.108 -5.166 10.257 1.00 84.19 176 THR A N 1
ATOM 1382 C CA . THR A 1 176 ? 2.837 -3.961 11.059 1.00 84.19 176 THR A CA 1
ATOM 1383 C C . THR A 1 176 ? 2.300 -4.337 12.442 1.00 84.19 176 THR A C 1
ATOM 1385 O O . THR A 1 176 ? 1.697 -5.404 12.590 1.00 84.19 176 THR A O 1
ATOM 1388 N N . ASN A 1 177 ? 2.446 -3.470 13.456 1.00 80.56 177 ASN A N 1
ATOM 1389 C CA . ASN A 1 177 ? 1.818 -3.722 14.763 1.00 80.56 177 ASN A CA 1
ATOM 1390 C C . ASN A 1 177 ? 0.298 -3.782 14.625 1.00 80.56 177 ASN A C 1
ATOM 1392 O O . ASN A 1 177 ? -0.360 -4.618 15.243 1.00 80.56 177 ASN A O 1
ATOM 1396 N N . ARG A 1 178 ? -0.259 -2.968 13.723 1.00 82.88 178 ARG A N 1
ATOM 1397 C CA . ARG A 1 178 ? -1.665 -3.066 13.337 1.00 82.88 178 ARG A CA 1
ATOM 1398 C C . ARG A 1 178 ? -2.031 -4.439 12.759 1.00 82.88 178 ARG A C 1
ATOM 1400 O O . ARG A 1 178 ? -3.060 -4.987 13.137 1.00 82.88 178 ARG A O 1
ATOM 1407 N N . GLY A 1 179 ? -1.187 -5.014 11.902 1.00 82.88 179 GLY A N 1
ATOM 1408 C CA . GLY A 1 179 ? -1.363 -6.373 11.386 1.00 82.88 179 GLY A CA 1
ATOM 1409 C C . GLY A 1 179 ? -1.292 -7.435 12.486 1.00 82.88 179 GLY A C 1
ATOM 1410 O O . GLY A 1 179 ? -2.149 -8.310 12.536 1.00 82.88 179 GLY A O 1
ATOM 1411 N N . LEU A 1 180 ? -0.337 -7.324 13.418 1.00 83.38 180 LEU A N 1
ATOM 1412 C CA . LEU A 1 180 ? -0.266 -8.190 14.605 1.00 83.38 180 LEU A CA 1
ATOM 1413 C C . LEU A 1 180 ? -1.542 -8.102 15.446 1.00 83.38 180 LEU A C 1
ATOM 1415 O O . LEU A 1 180 ? -2.099 -9.129 15.821 1.00 83.38 180 LEU A O 1
ATOM 1419 N N . ARG A 1 181 ? -2.035 -6.885 15.699 1.00 79.44 181 ARG A N 1
ATOM 1420 C CA . ARG A 1 181 ? -3.255 -6.672 16.481 1.00 79.44 181 ARG A CA 1
ATOM 1421 C C . ARG A 1 181 ? -4.502 -7.185 15.763 1.00 79.44 181 ARG A C 1
ATOM 1423 O O . ARG A 1 181 ? -5.403 -7.685 16.426 1.00 79.44 181 ARG A O 1
ATOM 1430 N N . ALA A 1 182 ? -4.562 -7.073 14.437 1.00 76.88 182 ALA A N 1
ATOM 1431 C CA . ALA A 1 182 ? -5.642 -7.651 13.643 1.00 76.88 182 ALA A CA 1
ATOM 1432 C C . ALA A 1 182 ? -5.636 -9.185 13.734 1.00 76.88 182 ALA A C 1
ATOM 1434 O O . ALA A 1 182 ? -6.684 -9.779 13.962 1.00 76.88 182 ALA A O 1
ATOM 1435 N N . LEU A 1 183 ? -4.463 -9.819 13.632 1.00 78.12 183 LEU A N 1
ATOM 1436 C CA . LEU A 1 183 ? -4.323 -11.267 13.815 1.00 78.12 183 LEU A CA 1
ATOM 1437 C C . LEU A 1 183 ? -4.702 -11.706 15.235 1.00 78.12 183 LEU A C 1
ATOM 1439 O O . LEU A 1 183 ? -5.403 -12.693 15.382 1.00 78.12 183 LEU A O 1
ATOM 1443 N N . GLU A 1 184 ? -4.304 -10.965 16.272 1.00 75.25 184 GLU A N 1
ATOM 1444 C CA . GLU A 1 184 ? -4.708 -11.248 17.658 1.00 75.25 184 GLU A CA 1
ATOM 1445 C C . GLU A 1 184 ? -6.229 -11.121 17.853 1.00 75.25 184 GLU A C 1
ATOM 1447 O O . GLU A 1 184 ? -6.854 -11.960 18.496 1.00 75.25 184 GLU A O 1
ATOM 1452 N N . LEU A 1 185 ? -6.838 -10.074 17.285 1.00 69.38 185 LEU A N 1
ATOM 1453 C CA . LEU A 1 185 ? -8.269 -9.811 17.424 1.00 69.38 185 LEU A CA 1
ATOM 1454 C C . LEU A 1 185 ? -9.128 -10.844 16.682 1.00 69.38 185 LEU A C 1
ATOM 1456 O O . LEU A 1 185 ? -10.160 -11.254 17.208 1.00 69.38 185 LEU A O 1
ATOM 1460 N N . PHE A 1 186 ? -8.726 -11.238 15.472 1.00 69.31 186 PHE A N 1
ATOM 1461 C CA . PHE A 1 186 ? -9.499 -12.146 14.618 1.00 69.31 186 PHE A CA 1
ATOM 1462 C C . PHE A 1 186 ? -9.124 -13.628 14.796 1.00 69.31 186 PHE A C 1
ATOM 1464 O O . PHE A 1 186 ? -9.981 -14.484 14.610 1.00 69.31 186 PHE A O 1
ATOM 1471 N N . GLY A 1 187 ? -7.885 -13.935 15.196 1.00 57.69 187 GLY A N 1
ATOM 1472 C CA . GLY A 1 187 ? -7.374 -15.292 15.455 1.00 57.69 187 GLY A CA 1
ATOM 1473 C C . GLY A 1 187 ? -7.687 -15.870 16.847 1.00 57.69 187 GLY A C 1
ATOM 1474 O O . GLY A 1 187 ? -7.452 -17.052 17.058 1.00 57.69 187 GLY A O 1
ATOM 1475 N N . ALA A 1 188 ? -8.286 -15.071 17.745 1.00 49.91 188 ALA A N 1
ATOM 1476 C CA . ALA A 1 188 ? -8.813 -15.406 19.084 1.00 49.91 188 ALA A CA 1
ATOM 1477 C C . ALA A 1 188 ? -7.838 -15.414 20.295 1.00 49.91 188 ALA A C 1
ATOM 1479 O O . ALA A 1 188 ? -6.925 -16.223 20.382 1.00 49.91 188 ALA A O 1
ATOM 1480 N N . ASP A 1 189 ? -8.107 -14.540 21.281 1.00 44.00 189 ASP A N 1
ATOM 1481 C CA . ASP A 1 189 ? -8.405 -14.806 22.715 1.00 44.00 189 ASP A CA 1
ATOM 1482 C C . ASP A 1 189 ? -8.647 -13.438 23.421 1.00 44.00 189 ASP A C 1
ATOM 1484 O O . ASP A 1 189 ? -7.732 -12.613 23.495 1.00 44.00 189 ASP A O 1
ATOM 1488 N N . PRO A 1 190 ? -9.853 -13.144 23.957 1.00 38.12 190 PRO A N 1
ATOM 1489 C CA . PRO A 1 190 ? -10.145 -11.929 24.736 1.00 38.12 190 PRO A CA 1
ATOM 1490 C C . PRO A 1 190 ? -9.298 -11.745 26.013 1.00 38.12 190 PRO A C 1
ATOM 1492 O O . PRO A 1 190 ? -9.374 -10.693 26.651 1.00 38.12 190 PRO A O 1
ATOM 1495 N N . GLY A 1 191 ? -8.523 -12.754 26.415 1.00 43.47 191 GLY A N 1
ATOM 1496 C CA . GLY A 1 191 ? -7.808 -12.827 27.684 1.00 43.47 191 GLY A CA 1
ATOM 1497 C C . GLY A 1 191 ? -6.343 -12.376 27.699 1.00 43.47 191 GLY A C 1
ATOM 1498 O O . GLY A 1 191 ? -5.640 -12.806 28.606 1.00 43.47 191 GLY A O 1
ATOM 1499 N N . ASN A 1 192 ? -5.839 -11.548 26.770 1.00 49.84 192 ASN A N 1
ATOM 1500 C CA . ASN A 1 192 ? -4.436 -11.082 26.802 1.00 49.84 192 ASN A CA 1
ATOM 1501 C C . ASN A 1 192 ? -4.246 -9.761 27.597 1.00 49.84 192 ASN A C 1
ATOM 1503 O O . ASN A 1 192 ? -4.317 -8.673 27.013 1.00 49.84 192 ASN A O 1
ATOM 1507 N N . PRO A 1 193 ? -3.922 -9.795 28.910 1.00 44.34 193 PRO A N 1
ATOM 1508 C CA . PRO A 1 193 ? -3.784 -8.593 29.739 1.00 44.34 193 PRO A CA 1
ATOM 1509 C C . PRO A 1 193 ? -2.526 -7.765 29.431 1.00 44.34 193 PRO A C 1
ATOM 1511 O O . PRO A 1 193 ? -2.316 -6.721 30.047 1.00 44.34 193 PRO A O 1
ATOM 1514 N N . ARG A 1 194 ? -1.653 -8.217 28.519 1.00 42.59 194 ARG A N 1
ATOM 1515 C CA . ARG A 1 194 ? -0.345 -7.592 28.249 1.00 42.59 194 ARG A CA 1
ATOM 1516 C C . ARG A 1 194 ? -0.332 -6.738 26.979 1.00 42.59 194 ARG A C 1
ATOM 1518 O O . ARG A 1 194 ? 0.574 -5.921 26.814 1.00 42.59 194 ARG A O 1
ATOM 1525 N N . ALA A 1 195 ? -1.343 -6.878 26.118 1.00 45.19 195 ALA A N 1
ATOM 1526 C CA . ALA A 1 195 ? -1.414 -6.194 24.825 1.00 45.19 195 ALA A CA 1
ATOM 1527 C C . ALA A 1 195 ? -1.426 -4.659 24.957 1.00 45.19 195 ALA A C 1
ATOM 1529 O O . ALA A 1 195 ? -0.750 -3.962 24.203 1.00 45.19 195 ALA A O 1
ATOM 1530 N N . ALA A 1 196 ? -2.134 -4.124 25.957 1.00 40.91 196 ALA A N 1
ATOM 1531 C CA . ALA A 1 196 ? -2.260 -2.679 26.154 1.00 40.91 196 ALA A CA 1
ATOM 1532 C C . ALA A 1 196 ? -0.925 -1.998 26.527 1.00 40.91 196 ALA A C 1
ATOM 1534 O O . ALA A 1 196 ? -0.612 -0.931 26.006 1.00 40.91 196 ALA A O 1
ATOM 1535 N N . VAL A 1 197 ? -0.107 -2.623 27.382 1.00 40.19 197 VAL A N 1
ATOM 1536 C CA . VAL A 1 197 ? 1.185 -2.058 27.824 1.00 40.19 197 VAL A CA 1
ATOM 1537 C C . VAL A 1 197 ? 2.250 -2.149 26.726 1.00 40.19 197 VAL A C 1
ATOM 1539 O O . VAL A 1 197 ? 3.029 -1.211 26.540 1.00 40.19 197 VAL A O 1
ATOM 1542 N N . ALA A 1 198 ? 2.261 -3.246 25.962 1.00 46.62 198 ALA A N 1
ATOM 1543 C CA . ALA A 1 198 ? 3.185 -3.431 24.844 1.00 46.62 198 ALA A CA 1
ATOM 1544 C C . ALA A 1 198 ? 2.952 -2.397 23.726 1.00 46.62 198 ALA A C 1
ATOM 1546 O O . ALA A 1 198 ? 3.906 -1.794 23.240 1.00 46.62 198 ALA A O 1
ATOM 1547 N N . LEU A 1 199 ? 1.689 -2.118 23.378 1.00 48.41 199 LEU A N 1
ATOM 1548 C CA . LEU A 1 199 ? 1.333 -1.157 22.324 1.00 48.41 199 LEU A CA 1
ATOM 1549 C C . LEU A 1 199 ? 1.664 0.302 22.682 1.00 48.41 199 LEU A C 1
ATOM 1551 O O . LEU A 1 199 ? 1.968 1.094 21.795 1.00 48.41 199 LEU A O 1
ATOM 1555 N N . LEU A 1 200 ? 1.642 0.665 23.967 1.00 45.09 200 LEU A N 1
ATOM 1556 C CA . LEU A 1 200 ? 1.987 2.021 24.414 1.00 45.09 200 LEU A CA 1
ATOM 1557 C C . LEU A 1 200 ? 3.500 2.256 24.507 1.00 45.09 200 LEU A C 1
ATOM 1559 O O . LEU A 1 200 ? 3.954 3.389 24.369 1.00 45.09 200 LEU A O 1
ATOM 1563 N N . THR A 1 201 ? 4.275 1.192 24.719 1.00 46.06 201 THR A N 1
ATOM 1564 C CA . THR A 1 201 ? 5.735 1.263 24.883 1.00 46.06 201 THR A CA 1
ATOM 1565 C C . THR A 1 201 ? 6.470 1.253 23.538 1.00 46.06 201 THR A C 1
ATOM 1567 O O . THR A 1 201 ? 7.576 1.775 23.437 1.00 46.06 201 THR A O 1
ATOM 1570 N N . LEU A 1 202 ? 5.861 0.684 22.495 1.00 50.09 202 LEU A N 1
ATOM 1571 C CA . LEU A 1 202 ? 6.509 0.383 21.214 1.00 50.09 202 LEU A CA 1
ATOM 1572 C C . LEU A 1 202 ? 6.074 1.302 20.062 1.00 50.09 202 LEU A C 1
ATOM 1574 O O . LEU A 1 202 ? 6.014 0.851 18.918 1.00 50.09 202 LEU A O 1
ATOM 1578 N N . ARG A 1 203 ? 5.775 2.585 20.327 1.00 49.66 203 ARG A N 1
ATOM 1579 C CA . ARG A 1 203 ? 5.564 3.561 19.240 1.00 49.66 203 ARG A CA 1
ATOM 1580 C C . ARG A 1 203 ? 6.768 3.505 18.282 1.00 49.66 203 ARG A C 1
ATOM 1582 O O . ARG A 1 203 ? 7.893 3.695 18.758 1.00 49.66 203 ARG A O 1
ATOM 1589 N N . PRO A 1 204 ? 6.571 3.223 16.981 1.00 48.72 204 PRO A N 1
ATOM 1590 C CA . PRO A 1 204 ? 7.678 3.217 16.040 1.00 48.72 204 PRO A CA 1
ATOM 1591 C C . PRO A 1 204 ? 8.298 4.610 15.967 1.00 48.72 204 PRO A C 1
ATOM 1593 O O . PRO A 1 204 ? 7.572 5.599 15.908 1.00 48.72 204 PRO A O 1
ATOM 1596 N N . ASP A 1 205 ? 9.630 4.653 15.963 1.00 45.81 205 ASP A N 1
ATOM 1597 C CA . ASP A 1 205 ? 10.327 5.740 15.283 1.00 45.81 205 ASP A CA 1
ATOM 1598 C C . ASP A 1 205 ? 10.035 5.607 13.790 1.00 45.81 205 ASP A C 1
ATOM 1600 O O . ASP A 1 205 ? 9.932 4.505 13.238 1.00 45.81 205 ASP A O 1
ATOM 1604 N N . ASP A 1 206 ? 9.899 6.750 13.149 1.00 45.03 206 ASP A N 1
ATOM 1605 C CA . ASP A 1 206 ? 9.606 6.875 11.739 1.00 45.03 206 ASP A CA 1
ATOM 1606 C C . ASP A 1 206 ? 10.773 6.306 10.903 1.00 45.03 206 ASP A C 1
ATOM 1608 O O . ASP A 1 206 ? 11.756 6.990 10.640 1.00 45.03 206 ASP A O 1
ATOM 1612 N N . GLY A 1 207 ? 10.667 5.050 10.451 1.00 44.69 207 GLY A N 1
ATOM 1613 C CA . GLY A 1 207 ? 11.401 4.554 9.278 1.00 44.69 207 GLY A CA 1
ATOM 1614 C C . GLY A 1 207 ? 12.316 3.335 9.469 1.00 44.69 207 GLY A C 1
ATOM 1615 O O . GLY A 1 207 ? 13.354 3.396 10.113 1.00 44.69 207 GLY A O 1
ATOM 1616 N N . ASN A 1 208 ? 11.959 2.254 8.767 1.00 43.97 208 ASN A N 1
ATOM 1617 C CA . ASN A 1 208 ? 12.821 1.214 8.175 1.00 43.97 208 ASN A CA 1
ATOM 1618 C C . ASN A 1 208 ? 13.840 0.406 9.008 1.00 43.97 208 ASN A C 1
ATOM 1620 O O . ASN A 1 208 ? 14.402 -0.523 8.430 1.00 43.97 208 ASN A O 1
ATOM 1624 N N . ASP A 1 209 ? 14.054 0.641 10.304 1.00 44.38 209 ASP A N 1
ATOM 1625 C CA . ASP A 1 209 ? 14.976 -0.185 11.106 1.00 44.38 209 ASP A CA 1
ATOM 1626 C C . ASP A 1 209 ? 14.231 -1.234 11.968 1.00 44.38 209 ASP A C 1
ATOM 1628 O O . ASP A 1 209 ? 13.493 -0.866 12.885 1.00 44.38 209 ASP A O 1
ATOM 1632 N N . PRO A 1 210 ? 14.387 -2.549 11.701 1.00 46.25 210 PRO A N 1
ATOM 1633 C CA . PRO A 1 210 ? 13.814 -3.622 12.517 1.00 46.25 210 PRO A CA 1
ATOM 1634 C C . PRO A 1 210 ? 14.604 -3.911 13.810 1.00 46.25 210 PRO A C 1
ATOM 1636 O O . PRO A 1 210 ? 14.266 -4.858 14.525 1.00 46.25 210 PRO A O 1
ATOM 1639 N N . SER A 1 211 ? 15.665 -3.157 14.111 1.00 49.69 211 SER A N 1
ATOM 1640 C CA . SER A 1 211 ? 16.509 -3.392 15.284 1.00 49.69 211 SER A CA 1
ATOM 1641 C C . SER A 1 211 ? 15.757 -3.160 16.604 1.00 49.69 211 SER A C 1
ATOM 1643 O O . SER A 1 211 ? 14.979 -2.210 16.724 1.00 49.69 211 SER A O 1
ATOM 1645 N N . PRO A 1 212 ? 16.001 -3.985 17.644 1.00 56.50 212 PRO A N 1
ATOM 1646 C CA . PRO A 1 212 ? 15.464 -3.740 18.975 1.00 56.50 212 PRO A CA 1
ATOM 1647 C C . PRO A 1 212 ? 15.896 -2.361 19.480 1.00 56.50 212 PRO A C 1
ATOM 1649 O O . PRO A 1 212 ? 17.089 -2.078 19.604 1.00 56.50 212 PRO A O 1
ATOM 1652 N N . VAL A 1 213 ? 14.925 -1.507 19.803 1.00 63.78 213 VAL A N 1
ATOM 1653 C CA . VAL A 1 213 ? 15.200 -0.209 20.424 1.00 63.78 213 VAL A CA 1
ATOM 1654 C C . VAL A 1 213 ? 15.886 -0.457 21.767 1.00 63.78 213 VAL A C 1
ATOM 1656 O O . VAL A 1 213 ? 15.386 -1.215 22.601 1.00 63.78 213 VAL A O 1
ATOM 1659 N N . SER A 1 214 ? 17.044 0.170 21.983 1.00 74.81 214 SER A N 1
ATOM 1660 C CA . SER A 1 214 ? 17.794 -0.026 23.223 1.00 74.81 214 SER A CA 1
ATOM 1661 C C . SER A 1 214 ? 16.974 0.419 24.440 1.00 74.81 214 SER A C 1
ATOM 1663 O O . SER A 1 214 ? 16.230 1.403 24.386 1.00 74.81 214 SER A O 1
ATOM 1665 N N . THR A 1 215 ? 17.159 -0.250 25.580 1.00 73.88 215 THR A N 1
ATOM 1666 C CA . THR A 1 215 ? 16.515 0.143 26.843 1.00 73.88 215 THR A CA 1
ATOM 1667 C C . THR A 1 215 ? 16.803 1.604 27.205 1.00 73.88 215 THR A C 1
ATOM 1669 O O . THR A 1 215 ? 15.920 2.294 27.707 1.00 73.88 215 THR A O 1
ATOM 1672 N N . GLY A 1 216 ? 18.013 2.101 26.917 1.00 76.94 216 GLY A N 1
ATOM 1673 C CA . GLY A 1 216 ? 18.380 3.501 27.151 1.00 76.94 216 GLY A CA 1
ATOM 1674 C C . GLY A 1 216 ? 17.568 4.473 26.292 1.00 76.94 216 GLY A C 1
ATOM 1675 O O . GLY A 1 216 ? 17.068 5.473 26.802 1.00 76.94 216 GLY A O 1
ATOM 1676 N N . THR A 1 217 ? 17.358 4.142 25.017 1.00 72.88 217 THR A N 1
ATOM 1677 C CA . THR A 1 217 ? 16.505 4.920 24.108 1.00 72.88 217 THR A CA 1
ATOM 1678 C C . THR A 1 217 ? 15.059 4.948 24.603 1.00 72.88 217 THR A C 1
ATOM 1680 O O . THR A 1 217 ? 14.466 6.020 24.681 1.00 72.88 217 THR A O 1
ATOM 1683 N N . LEU A 1 218 ? 14.506 3.800 25.014 1.00 72.75 218 LEU A N 1
ATOM 1684 C CA . LEU A 1 218 ? 13.146 3.726 25.564 1.00 72.75 218 LEU A CA 1
ATOM 1685 C C . LEU A 1 218 ? 12.994 4.571 26.836 1.00 72.75 218 LEU A C 1
ATOM 1687 O O . LEU A 1 218 ? 12.019 5.305 26.982 1.00 72.75 218 LEU A O 1
ATOM 1691 N N . GLN A 1 219 ? 13.972 4.508 27.744 1.00 77.62 219 GLN A N 1
ATOM 1692 C CA . GLN A 1 219 ? 13.971 5.317 28.964 1.00 77.62 219 GLN A CA 1
ATOM 1693 C C . GLN A 1 219 ? 14.045 6.817 28.666 1.00 77.62 219 GLN A C 1
ATOM 1695 O O . GLN A 1 219 ? 13.355 7.595 29.324 1.00 77.62 219 GLN A O 1
ATOM 1700 N N . ASN A 1 220 ? 14.856 7.233 27.691 1.00 79.88 220 ASN A N 1
ATOM 1701 C CA . ASN A 1 220 ? 14.961 8.639 27.305 1.00 79.88 220 ASN A CA 1
ATOM 1702 C C . ASN A 1 220 ? 13.656 9.149 26.690 1.00 79.88 220 ASN A C 1
ATOM 1704 O O . ASN A 1 220 ? 13.127 10.147 27.172 1.00 79.88 220 ASN A O 1
ATOM 1708 N N . ARG A 1 221 ? 13.065 8.406 25.746 1.00 78.00 221 ARG A N 1
ATOM 1709 C CA . ARG A 1 221 ? 11.762 8.761 25.159 1.00 78.00 221 ARG A CA 1
ATOM 1710 C C . ARG A 1 221 ? 10.659 8.854 26.209 1.00 78.00 221 ARG A C 1
ATOM 1712 O O . ARG A 1 221 ? 9.852 9.777 26.179 1.00 78.00 221 ARG A O 1
ATOM 1719 N N . LEU A 1 222 ? 10.637 7.932 27.175 1.00 77.25 222 LEU A N 1
ATOM 1720 C CA . LEU A 1 222 ? 9.680 7.983 28.282 1.00 77.25 222 LEU A CA 1
ATOM 1721 C C . LEU A 1 222 ? 9.860 9.250 29.132 1.00 77.25 222 LEU A C 1
ATOM 1723 O O . LEU A 1 222 ? 8.871 9.869 29.524 1.00 77.25 222 LEU A O 1
ATOM 1727 N N . ARG A 1 223 ? 11.107 9.645 29.423 1.00 82.62 223 ARG A N 1
ATOM 1728 C CA . ARG A 1 223 ? 11.402 10.874 30.179 1.00 82.62 223 ARG A CA 1
ATOM 1729 C C . ARG A 1 223 ? 10.996 12.127 29.410 1.00 82.62 223 ARG A C 1
ATOM 1731 O O . ARG A 1 223 ? 10.400 13.014 30.013 1.00 82.62 223 ARG A O 1
ATOM 1738 N N . GLU A 1 224 ? 11.293 12.190 28.116 1.00 80.25 224 GLU A N 1
ATOM 1739 C CA . GLU A 1 224 ? 10.912 13.301 27.237 1.00 80.25 224 GLU A CA 1
ATOM 1740 C C . GLU A 1 224 ? 9.390 13.448 27.175 1.00 80.25 224 GLU A C 1
ATOM 1742 O O . GLU A 1 224 ? 8.871 14.519 27.488 1.00 80.25 224 GLU A O 1
ATOM 1747 N N . ALA A 1 225 ? 8.666 12.353 26.923 1.00 77.00 225 ALA A N 1
ATOM 1748 C CA . ALA A 1 225 ? 7.206 12.347 26.920 1.00 77.00 225 ALA A CA 1
ATOM 1749 C C . ALA A 1 225 ? 6.623 12.787 28.275 1.00 77.00 225 ALA A C 1
ATOM 1751 O O . ALA A 1 225 ? 5.704 13.601 28.334 1.00 77.00 225 ALA A O 1
ATOM 1752 N N . ALA A 1 226 ? 7.174 12.297 29.390 1.00 80.56 226 ALA A N 1
ATOM 1753 C CA . ALA A 1 226 ? 6.734 12.694 30.726 1.00 80.56 226 ALA A CA 1
ATOM 1754 C C . ALA A 1 226 ? 6.969 14.191 31.006 1.00 80.56 226 ALA A C 1
ATOM 1756 O O . ALA A 1 226 ? 6.122 14.847 31.622 1.00 80.56 226 ALA A O 1
ATOM 1757 N N . ALA A 1 227 ? 8.108 14.738 30.571 1.00 82.31 227 ALA A N 1
ATOM 1758 C CA . ALA A 1 227 ? 8.417 16.159 30.702 1.00 82.31 227 ALA A CA 1
ATOM 1759 C C . ALA A 1 227 ? 7.469 17.016 29.853 1.00 82.31 227 ALA A C 1
ATOM 1761 O O . ALA A 1 227 ? 6.942 18.015 30.342 1.00 82.31 227 ALA A O 1
ATOM 1762 N N . GLU A 1 228 ? 7.196 16.587 28.622 1.00 78.38 228 GLU A N 1
ATOM 1763 C CA . GLU A 1 228 ? 6.280 17.258 27.706 1.00 78.38 228 GLU A CA 1
ATOM 1764 C C . GLU A 1 228 ? 4.850 17.304 28.265 1.00 78.38 228 GLU A C 1
ATOM 1766 O O . GLU A 1 228 ? 4.258 18.382 28.361 1.00 78.38 228 GLU A O 1
ATOM 1771 N N . LEU A 1 229 ? 4.319 16.165 28.727 1.00 78.75 229 LEU A N 1
ATOM 1772 C CA . LEU A 1 229 ? 2.971 16.085 29.298 1.00 78.75 229 LEU A CA 1
ATOM 1773 C C . LEU A 1 229 ? 2.827 16.973 30.541 1.00 78.75 229 LEU A C 1
ATOM 1775 O O . LEU A 1 229 ? 1.875 17.750 30.642 1.00 78.75 229 LEU A O 1
ATOM 1779 N N . LYS A 1 230 ? 3.813 16.936 31.451 1.00 84.25 230 LYS A N 1
ATOM 1780 C CA . LYS A 1 230 ? 3.844 17.834 32.617 1.00 84.25 230 LYS A CA 1
ATOM 1781 C C . LYS A 1 230 ? 3.897 19.303 32.216 1.00 84.25 230 LYS A C 1
ATOM 1783 O O . LYS A 1 230 ? 3.175 20.099 32.806 1.00 84.25 230 LYS A O 1
ATOM 1788 N N . SER A 1 231 ? 4.737 19.663 31.247 1.00 84.19 231 SER A N 1
ATOM 1789 C CA . SER A 1 231 ? 4.892 21.053 30.813 1.00 84.19 231 SER A CA 1
ATOM 1790 C C . SER A 1 231 ? 3.625 21.604 30.160 1.00 84.19 231 SER A C 1
ATOM 1792 O O . SER A 1 231 ? 3.342 22.787 30.319 1.00 84.19 231 SER A O 1
ATOM 1794 N N . ARG A 1 232 ? 2.892 20.779 29.405 1.00 80.12 232 ARG A N 1
ATOM 1795 C CA . ARG A 1 232 ? 1.764 21.225 28.568 1.00 80.12 232 ARG A CA 1
ATOM 1796 C C . ARG A 1 232 ? 0.416 21.101 29.265 1.00 80.12 232 ARG A C 1
ATOM 1798 O O . ARG A 1 232 ? -0.409 22.000 29.169 1.00 80.12 232 ARG A O 1
ATOM 1805 N N . PHE A 1 233 ? 0.207 20.009 29.994 1.00 81.06 233 PHE A N 1
ATOM 1806 C CA . PHE A 1 233 ? -1.079 19.683 30.616 1.00 81.06 233 PHE A CA 1
ATOM 1807 C C . PHE A 1 233 ? -1.038 19.757 32.147 1.00 81.06 233 PHE A C 1
ATOM 1809 O O . PHE A 1 233 ? -2.042 19.496 32.807 1.00 81.06 233 PHE A O 1
ATOM 1816 N N . GLY A 1 234 ? 0.124 20.063 32.738 1.00 86.50 234 GLY A N 1
ATOM 1817 C CA . GLY A 1 234 ? 0.310 20.114 34.191 1.00 86.50 234 GLY A CA 1
ATOM 1818 C C . GLY A 1 234 ? 0.266 18.745 34.882 1.00 86.50 234 GLY A C 1
ATOM 1819 O O . GLY A 1 234 ? 0.368 18.672 36.105 1.00 86.50 234 GLY A O 1
ATOM 1820 N N . ARG A 1 235 ? 0.122 17.651 34.123 1.00 86.31 235 ARG A N 1
ATOM 1821 C CA . ARG A 1 235 ? -0.034 16.279 34.623 1.00 86.31 235 ARG A CA 1
ATOM 1822 C C . ARG A 1 235 ? 0.565 15.264 33.652 1.00 86.31 235 ARG A C 1
ATOM 1824 O O . ARG A 1 235 ? 0.752 15.559 32.480 1.00 86.31 235 ARG A O 1
ATOM 1831 N N . LEU A 1 236 ? 0.869 14.065 34.146 1.00 83.75 236 LEU A N 1
ATOM 1832 C CA . LEU A 1 236 ? 1.446 12.978 33.336 1.00 83.75 236 LEU A CA 1
ATOM 1833 C C . LEU A 1 236 ? 0.397 12.152 32.582 1.00 83.75 236 LEU A C 1
ATOM 1835 O O . LEU A 1 236 ? 0.747 11.338 31.737 1.00 83.75 236 LEU A O 1
ATOM 1839 N N . ASP A 1 237 ? -0.873 12.337 32.911 1.00 78.94 237 ASP A N 1
ATOM 1840 C CA . ASP A 1 237 ? -1.996 11.497 32.509 1.00 78.94 237 ASP A CA 1
ATOM 1841 C C . ASP A 1 237 ? -3.187 12.324 31.972 1.00 78.94 237 ASP A C 1
ATOM 1843 O O . ASP A 1 237 ? -4.316 12.144 32.437 1.00 78.94 237 ASP A O 1
ATOM 1847 N N . PRO A 1 238 ? -2.987 13.269 31.027 1.00 80.94 238 PRO A N 1
ATOM 1848 C CA . PRO A 1 238 ? -4.118 13.920 30.369 1.00 80.94 238 PRO A CA 1
ATOM 1849 C C . PRO A 1 238 ? -4.954 12.889 29.599 1.00 80.94 238 PRO A C 1
ATOM 1851 O O . PRO A 1 238 ? -4.429 11.877 29.121 1.00 80.94 238 PRO A O 1
ATOM 1854 N N . ALA A 1 239 ? -6.259 13.134 29.444 1.00 82.00 239 ALA A N 1
ATOM 1855 C CA . ALA A 1 239 ? -7.072 12.257 28.612 1.00 82.00 239 ALA A CA 1
ATOM 1856 C C . ALA A 1 239 ? -6.597 12.359 27.155 1.00 82.00 239 ALA A C 1
ATOM 1858 O O . ALA A 1 239 ? -6.279 13.442 26.671 1.00 82.00 239 ALA A O 1
ATOM 1859 N N . TRP A 1 240 ? -6.570 11.243 26.418 1.00 80.56 240 TRP A N 1
ATOM 1860 C CA . TRP A 1 240 ? -6.029 11.249 25.050 1.00 80.56 240 TRP A CA 1
ATOM 1861 C C . TRP A 1 240 ? -6.761 12.221 24.116 1.00 80.56 240 TRP A C 1
ATOM 1863 O O . TRP A 1 240 ? -6.136 12.846 23.272 1.00 80.56 240 TRP A O 1
ATOM 1873 N N . GLN A 1 241 ? -8.063 12.413 24.318 1.00 81.69 241 GLN A N 1
ATOM 1874 C CA . GLN A 1 241 ? -8.882 13.386 23.588 1.00 81.69 241 GLN A CA 1
ATOM 1875 C C . GLN A 1 241 ? -8.492 14.856 23.846 1.00 81.69 241 GLN A C 1
ATOM 1877 O O . GLN A 1 241 ? -8.826 15.737 23.055 1.00 81.69 241 GLN A O 1
ATOM 1882 N N . ASP A 1 242 ? -7.806 15.129 24.956 1.00 82.06 242 ASP A N 1
ATOM 1883 C CA . ASP A 1 242 ? -7.277 16.453 25.280 1.00 82.06 242 ASP A CA 1
ATOM 1884 C C . ASP A 1 242 ? -5.926 16.675 24.594 1.00 82.06 242 ASP A C 1
ATOM 1886 O O . ASP A 1 242 ? -5.558 17.809 24.335 1.00 82.06 242 ASP A O 1
ATOM 1890 N N . VAL A 1 243 ? -5.214 15.598 24.243 1.00 81.12 243 VAL A N 1
ATOM 1891 C CA . VAL A 1 243 ? -3.919 15.647 23.548 1.00 81.12 243 VAL A CA 1
ATOM 1892 C C . VAL A 1 243 ? -4.094 15.588 22.030 1.00 81.12 243 VAL A C 1
ATOM 1894 O O . VAL A 1 243 ? -3.474 16.357 21.302 1.00 81.12 243 VAL A O 1
ATOM 1897 N N . ASN A 1 244 ? -4.934 14.677 21.540 1.00 83.38 244 ASN A N 1
ATOM 1898 C CA . ASN A 1 244 ? -5.152 14.407 20.125 1.00 83.38 244 ASN A CA 1
ATOM 1899 C C . ASN A 1 244 ? -6.499 14.973 19.680 1.00 83.38 244 ASN A C 1
ATOM 1901 O O . ASN A 1 244 ? -7.550 14.613 20.214 1.00 83.38 244 ASN A O 1
ATOM 1905 N N . ARG A 1 245 ? -6.462 15.871 18.698 1.00 88.81 245 ARG A N 1
ATOM 1906 C CA . ARG A 1 245 ? -7.576 16.730 18.297 1.00 88.81 245 ARG A CA 1
ATOM 1907 C C . ARG A 1 245 ? -7.921 16.541 16.825 1.00 88.81 245 ARG A C 1
ATOM 1909 O O . ARG A 1 245 ? -7.058 16.335 15.974 1.00 88.81 245 ARG A O 1
ATOM 1916 N N . LEU A 1 246 ? -9.203 16.673 16.511 1.00 88.69 246 LEU A N 1
ATOM 1917 C CA . LEU A 1 246 ? -9.715 16.849 15.160 1.00 88.69 246 LEU A CA 1
ATOM 1918 C C . LEU A 1 246 ? -10.074 18.323 14.994 1.00 88.69 246 LEU A C 1
ATOM 1920 O O . LEU A 1 246 ? -11.091 18.772 15.524 1.00 88.69 246 LEU A O 1
ATOM 1924 N N . ARG A 1 247 ? -9.246 19.061 14.249 1.00 91.25 247 ARG A N 1
ATOM 1925 C CA . ARG A 1 247 ? -9.482 20.475 13.946 1.00 91.25 247 ARG A CA 1
ATOM 1926 C C . ARG A 1 247 ? -9.831 20.663 12.475 1.00 91.25 247 ARG A C 1
ATOM 1928 O O . ARG A 1 247 ? -9.044 20.297 11.605 1.00 91.25 247 ARG A O 1
ATOM 1935 N N . ARG A 1 248 ? -11.009 21.222 12.187 1.00 88.25 248 ARG A N 1
ATOM 1936 C CA . ARG A 1 248 ? -11.458 21.575 10.827 1.00 88.25 248 ARG A CA 1
ATOM 1937 C C . ARG A 1 248 ? -12.201 22.906 10.844 1.00 88.25 248 ARG A C 1
ATOM 1939 O O . ARG A 1 248 ? -13.321 22.988 11.342 1.00 88.25 248 ARG A O 1
ATOM 1946 N N . GLY A 1 249 ? -11.589 23.947 10.282 1.00 90.44 249 GLY A N 1
ATOM 1947 C CA . GLY A 1 249 ? -12.130 25.304 10.379 1.00 90.44 249 GLY A CA 1
ATOM 1948 C C . GLY A 1 249 ? -12.261 25.723 11.845 1.00 90.44 249 GLY A C 1
ATOM 1949 O O . GLY A 1 249 ? -11.281 25.689 12.580 1.00 90.44 249 GLY A O 1
ATOM 1950 N N . SER A 1 250 ? -13.473 26.080 12.271 1.00 92.94 250 SER A N 1
ATOM 1951 C CA . SER A 1 250 ? -13.787 26.435 13.663 1.00 92.94 250 SER A CA 1
ATOM 1952 C C . SER A 1 250 ? -14.095 25.238 14.572 1.00 92.94 250 SER A C 1
ATOM 1954 O O . SER A 1 250 ? -14.276 25.423 15.774 1.00 92.94 250 SER A O 1
ATOM 1956 N N . VAL A 1 251 ? -14.187 24.022 14.027 1.00 92.75 251 VAL A N 1
ATOM 1957 C CA . VAL A 1 251 ? -14.490 22.813 14.803 1.00 92.75 251 VAL A CA 1
ATOM 1958 C C . VAL A 1 251 ? -13.211 22.282 15.442 1.00 92.75 251 VAL A C 1
ATOM 1960 O O . VAL A 1 251 ? -12.243 22.024 14.729 1.00 92.75 251 VAL A O 1
ATOM 1963 N N . ASP A 1 252 ? -13.236 22.067 16.759 1.00 91.94 252 ASP A N 1
ATOM 1964 C CA . ASP A 1 252 ? -12.164 21.433 17.535 1.00 91.94 252 ASP A CA 1
ATOM 1965 C C . ASP A 1 252 ? -12.759 20.375 18.480 1.00 91.94 252 ASP A C 1
ATOM 1967 O O . ASP A 1 252 ? -13.417 20.700 19.470 1.00 91.94 252 ASP A O 1
ATOM 1971 N N . LEU A 1 253 ? -12.545 19.098 18.153 1.00 91.31 253 LEU A N 1
ATOM 1972 C CA . LEU A 1 253 ? -13.063 17.949 18.899 1.00 91.31 253 LEU A CA 1
ATOM 1973 C C . LEU A 1 253 ? -11.929 17.032 19.357 1.00 91.31 253 LEU A C 1
ATOM 1975 O O . LEU A 1 253 ? -10.889 16.935 18.710 1.00 91.31 253 LEU A O 1
ATOM 1979 N N . GLY A 1 254 ? -12.162 16.290 20.436 1.00 85.75 254 GLY A N 1
ATOM 1980 C CA . GLY A 1 254 ? -11.266 15.217 20.852 1.00 85.75 254 GLY A CA 1
ATOM 1981 C C . GLY A 1 254 ? -11.247 14.057 19.852 1.00 85.75 254 GLY A C 1
ATOM 1982 O O . GLY A 1 254 ? -12.294 13.640 19.351 1.00 85.75 254 GLY A O 1
ATOM 1983 N N . LEU A 1 255 ? -10.059 13.524 19.559 1.00 81.69 255 LEU A N 1
ATOM 1984 C CA . LEU A 1 255 ? -9.843 12.503 18.536 1.00 81.69 255 LEU A CA 1
ATOM 1985 C C . LEU A 1 255 ? -9.216 11.235 19.132 1.00 81.69 255 LEU A C 1
ATOM 1987 O O . LEU A 1 255 ? -8.111 11.240 19.669 1.00 81.69 255 LEU A O 1
ATOM 1991 N N . GLY A 1 256 ? -9.931 10.114 19.013 1.00 78.12 256 GLY A N 1
ATOM 1992 C CA . GLY A 1 256 ? -9.398 8.784 19.322 1.00 78.12 256 GLY A CA 1
ATOM 1993 C C . GLY A 1 256 ? -8.458 8.251 18.232 1.00 78.12 256 GLY A C 1
ATOM 1994 O O . GLY A 1 256 ? -8.212 8.916 17.232 1.00 78.12 256 GLY A O 1
ATOM 1995 N N . GLY A 1 257 ? -7.970 7.020 18.400 1.00 80.06 257 GLY A N 1
ATOM 1996 C CA . GLY A 1 257 ? -6.974 6.436 17.490 1.00 80.06 257 GLY A CA 1
ATOM 1997 C C . GLY A 1 257 ? -5.560 6.966 17.742 1.00 80.06 257 GLY A C 1
ATOM 1998 O O . GLY A 1 257 ? -5.362 7.836 18.589 1.00 80.06 257 GLY A O 1
ATOM 1999 N N . ALA A 1 258 ? -4.573 6.393 17.057 1.00 73.62 258 ALA A N 1
ATOM 2000 C CA . ALA A 1 258 ? -3.156 6.750 17.184 1.00 73.62 258 ALA A CA 1
ATOM 2001 C C . ALA A 1 258 ? -2.338 6.173 16.007 1.00 73.62 258 ALA A C 1
ATOM 2003 O O . ALA A 1 258 ? -2.868 5.360 15.240 1.00 73.62 258 ALA A O 1
ATOM 2004 N N . PRO A 1 259 ? -1.052 6.533 15.852 1.00 72.00 259 PRO A N 1
ATOM 2005 C CA . PRO A 1 259 ? -0.176 5.853 14.907 1.00 72.00 259 PRO A CA 1
ATOM 2006 C C . PRO A 1 259 ? -0.046 4.359 15.241 1.00 72.00 259 PRO A C 1
ATOM 2008 O O . PRO A 1 259 ? 0.060 3.985 16.407 1.00 72.00 259 PRO A O 1
ATOM 2011 N N . ASP A 1 260 ? -0.066 3.514 14.207 1.00 73.19 260 ASP A N 1
ATOM 2012 C CA . ASP A 1 260 ? 0.179 2.059 14.262 1.00 73.19 260 ASP A CA 1
ATOM 2013 C C . ASP A 1 260 ? -0.717 1.231 15.219 1.00 73.19 260 ASP A C 1
ATOM 2015 O O . ASP A 1 260 ? -0.421 0.075 15.521 1.00 73.19 260 ASP A O 1
ATOM 2019 N N . VAL A 1 261 ? -1.864 1.778 15.646 1.00 73.12 261 VAL A N 1
ATOM 2020 C CA . VAL A 1 261 ? -2.963 1.013 16.270 1.00 73.12 261 VAL A CA 1
ATOM 2021 C C . VAL A 1 261 ? -4.057 0.702 15.245 1.00 73.12 261 VAL A C 1
ATOM 2023 O O . VAL A 1 261 ? -4.074 1.276 14.159 1.00 73.12 261 VAL A O 1
ATOM 2026 N N . LEU A 1 262 ? -4.996 -0.195 15.579 1.00 72.12 262 LEU A N 1
ATOM 2027 C CA . LEU A 1 262 ? -6.039 -0.644 14.641 1.00 72.12 262 LEU A CA 1
ATOM 2028 C C . LEU A 1 262 ? -6.875 0.508 14.064 1.00 72.12 262 LEU A C 1
ATOM 2030 O O . LEU A 1 262 ? -7.098 0.551 12.857 1.00 72.12 262 LEU A O 1
ATOM 2034 N N . ARG A 1 263 ? -7.251 1.473 14.912 1.00 76.25 263 ARG A N 1
ATOM 2035 C CA . ARG A 1 263 ? -7.790 2.770 14.492 1.00 76.25 263 ARG A CA 1
ATOM 2036 C C . ARG A 1 263 ? -6.636 3.741 14.231 1.00 76.25 263 ARG A C 1
ATOM 2038 O O . ARG A 1 263 ? -6.233 4.492 15.124 1.00 76.25 263 ARG A O 1
ATOM 2045 N N . ALA A 1 264 ? -6.065 3.653 13.036 1.00 79.25 264 ALA A N 1
ATOM 2046 C CA . ALA A 1 264 ? -4.871 4.400 12.674 1.00 79.25 264 ALA A CA 1
ATOM 2047 C C . ALA A 1 264 ? -5.205 5.883 12.473 1.00 79.25 264 ALA A C 1
ATOM 2049 O O . ALA A 1 264 ? -5.956 6.237 11.568 1.00 79.25 264 ALA A O 1
ATOM 2050 N N . VAL A 1 265 ? -4.628 6.744 13.308 1.00 78.88 265 VAL A N 1
ATOM 2051 C CA . VAL A 1 265 ? -4.722 8.203 13.196 1.00 78.88 265 VAL A CA 1
ATOM 2052 C C . VAL A 1 265 ? -3.328 8.780 13.379 1.00 78.88 265 VAL A C 1
ATOM 2054 O O . VAL A 1 265 ? -2.730 8.642 14.443 1.00 78.88 265 VAL A O 1
ATOM 2057 N N . CYS A 1 266 ? -2.818 9.435 12.345 1.00 80.06 266 CYS A N 1
ATOM 2058 C CA . CYS A 1 266 ? -1.565 10.170 12.396 1.00 80.06 266 CYS A CA 1
ATOM 2059 C C . CYS A 1 266 ? -1.874 11.642 12.654 1.00 80.06 266 CYS A C 1
ATOM 2061 O O . CYS A 1 266 ? -2.655 12.254 11.919 1.00 80.06 266 CYS A O 1
ATOM 2063 N N . GLY A 1 267 ? -1.265 12.199 13.698 1.00 77.50 267 GLY A N 1
ATOM 2064 C CA . GLY A 1 267 ? -1.370 13.612 14.036 1.00 77.50 267 GLY A CA 1
ATOM 2065 C C . GLY A 1 267 ? -0.052 14.345 13.818 1.00 77.50 267 GLY A C 1
ATOM 2066 O O . GLY A 1 267 ? 1.014 13.749 13.951 1.00 77.50 267 GLY A O 1
ATOM 2067 N N . HIS A 1 268 ? -0.134 15.637 13.512 1.00 82.75 268 HIS A N 1
ATOM 2068 C CA . HIS A 1 268 ? 1.001 16.558 13.563 1.00 82.75 268 HIS A CA 1
ATOM 2069 C C . HIS A 1 268 ? 0.886 17.477 14.777 1.00 82.75 268 HIS A C 1
ATOM 2071 O O . HIS A 1 268 ? -0.217 17.812 15.203 1.00 82.75 268 HIS A O 1
ATOM 2077 N N . GLU A 1 269 ? 2.021 17.901 15.322 1.00 83.25 269 GLU A N 1
ATOM 2078 C CA . GLU A 1 269 ? 2.060 18.886 16.399 1.00 83.25 269 GLU A CA 1
ATOM 2079 C C . GLU A 1 269 ? 1.620 20.267 15.887 1.00 83.25 269 GLU A C 1
ATOM 2081 O O . GLU A 1 269 ? 2.160 20.780 14.909 1.00 83.25 269 GLU A O 1
ATOM 2086 N N . ALA A 1 270 ? 0.637 20.875 16.554 1.00 82.00 270 ALA A N 1
ATOM 2087 C CA . ALA A 1 270 ? 0.047 22.153 16.148 1.00 82.00 270 ALA A CA 1
ATOM 2088 C C . ALA A 1 270 ? 0.712 23.390 16.786 1.00 82.00 270 ALA A C 1
ATOM 2090 O O . ALA A 1 270 ? 0.228 24.507 16.612 1.00 82.00 270 ALA A O 1
ATOM 2091 N N . GLY A 1 271 ? 1.810 23.211 17.530 1.00 80.31 271 GLY A N 1
ATOM 2092 C CA . GLY A 1 271 ? 2.565 24.291 18.184 1.00 80.31 271 GLY A CA 1
ATOM 2093 C C . GLY A 1 271 ? 1.934 24.849 19.468 1.00 80.31 271 GLY A C 1
ATOM 2094 O O . GLY A 1 271 ? 2.586 25.595 20.192 1.00 80.31 271 GLY A O 1
ATOM 2095 N N . ASP A 1 272 ? 0.702 24.457 19.792 1.00 80.50 272 ASP A N 1
ATOM 2096 C CA . ASP A 1 272 ? -0.027 24.813 21.019 1.00 80.50 272 ASP A CA 1
ATOM 2097 C C . ASP A 1 272 ? -0.093 23.650 22.028 1.00 80.50 272 ASP A C 1
ATOM 2099 O O . ASP A 1 272 ? -0.918 23.643 22.940 1.00 80.50 272 ASP A O 1
ATOM 2103 N N . GLY A 1 273 ? 0.752 22.638 21.829 1.00 73.88 273 GLY A N 1
ATOM 2104 C CA . GLY A 1 273 ? 0.815 21.442 22.661 1.00 73.88 273 GLY A CA 1
ATOM 2105 C C . GLY A 1 273 ? -0.158 20.324 22.285 1.00 73.88 273 GLY A C 1
ATOM 2106 O O . GLY A 1 273 ? -0.103 19.260 22.900 1.00 73.88 273 GLY A O 1
ATOM 2107 N N . HIS A 1 274 ? -1.011 20.530 21.278 1.00 83.50 274 HIS A N 1
ATOM 2108 C CA . HIS A 1 274 ? -1.926 19.508 20.778 1.00 83.50 274 HIS A CA 1
ATOM 2109 C C . HIS A 1 274 ? -1.372 18.809 19.535 1.00 83.50 274 HIS A C 1
ATOM 2111 O O . HIS A 1 274 ? -0.664 19.398 18.713 1.00 83.50 274 HIS A O 1
ATOM 2117 N N . LEU A 1 275 ? -1.771 17.552 19.362 1.00 82.19 275 LEU A N 1
ATOM 2118 C CA . LEU A 1 275 ? -1.684 16.847 18.090 1.00 82.19 275 LEU A CA 1
ATOM 2119 C C . LEU A 1 275 ? -2.978 17.071 17.312 1.00 82.19 275 LEU A C 1
ATOM 2121 O O . LEU A 1 275 ? -4.067 16.963 17.870 1.00 82.19 275 LEU A O 1
ATOM 2125 N N . VAL A 1 276 ? -2.870 17.343 16.016 1.00 86.88 276 VAL A N 1
ATOM 2126 C CA . VAL A 1 276 ? -4.016 17.482 15.114 1.00 86.88 276 VAL A CA 1
ATOM 2127 C C . VAL A 1 276 ? -3.963 16.380 14.071 1.00 86.88 276 VAL A C 1
ATOM 2129 O O . VAL A 1 276 ? -2.979 16.265 13.342 1.00 86.88 276 VAL A O 1
ATOM 2132 N N . GLY A 1 277 ? -5.018 15.567 14.000 1.00 84.00 277 GLY A N 1
ATOM 2133 C CA . GLY A 1 277 ? -5.130 14.470 13.039 1.00 84.00 277 GLY A CA 1
ATOM 2134 C C . GLY A 1 277 ? -5.072 14.958 11.589 1.00 84.00 277 GLY A C 1
ATOM 2135 O O . GLY A 1 277 ? -5.884 15.789 11.183 1.00 84.00 277 GLY A O 1
ATOM 2136 N N . VAL A 1 278 ? -4.144 14.410 10.802 1.00 84.94 278 VAL A N 1
ATOM 2137 C CA . VAL A 1 278 ? -3.926 14.765 9.386 1.00 84.94 278 VAL A CA 1
ATOM 2138 C C . VAL A 1 278 ? -4.083 13.593 8.419 1.00 84.94 278 VAL A C 1
ATOM 2140 O O . VAL A 1 278 ? -4.301 13.801 7.228 1.00 84.94 278 VAL A O 1
ATOM 2143 N N . ALA A 1 279 ? -3.995 12.362 8.918 1.00 83.56 279 ALA A N 1
ATOM 2144 C CA . ALA A 1 279 ? -4.209 11.143 8.149 1.00 83.56 279 ALA A CA 1
ATOM 2145 C C . ALA A 1 279 ? -4.784 10.051 9.054 1.00 83.56 279 ALA A C 1
ATOM 2147 O O . ALA A 1 279 ? -4.599 10.087 10.271 1.00 83.56 279 ALA A O 1
ATOM 2148 N N . GLY A 1 280 ? -5.470 9.072 8.468 1.00 83.62 280 GLY A N 1
ATOM 2149 C CA . GLY A 1 280 ? -6.093 7.986 9.215 1.00 83.62 280 GLY A CA 1
ATOM 2150 C C . GLY A 1 280 ? -7.471 7.631 8.683 1.00 83.62 280 GLY A C 1
ATOM 2151 O O . GLY A 1 280 ? -7.682 7.604 7.468 1.00 83.62 280 GLY A O 1
ATOM 2152 N N . ASP A 1 281 ? -8.398 7.372 9.603 1.00 81.50 281 ASP A N 1
ATOM 2153 C CA . ASP A 1 281 ? -9.787 7.059 9.284 1.00 81.50 281 ASP A CA 1
ATOM 2154 C C . ASP A 1 281 ? -10.396 8.061 8.290 1.00 81.50 281 ASP A C 1
ATOM 2156 O O . ASP A 1 281 ? -10.383 9.276 8.494 1.00 81.50 281 ASP A O 1
ATOM 2160 N N . SER A 1 282 ? -10.965 7.527 7.213 1.00 83.12 282 SER A N 1
ATOM 2161 C CA . SER A 1 282 ? -11.660 8.302 6.186 1.00 83.12 282 SER A CA 1
ATOM 2162 C C . SER A 1 282 ? -12.973 7.615 5.830 1.00 83.12 282 SER A C 1
ATOM 2164 O O . SER A 1 282 ? -14.006 7.904 6.428 1.00 83.12 282 SER A O 1
ATOM 2166 N N . TYR A 1 283 ? -12.930 6.651 4.914 1.00 83.12 283 TYR A N 1
ATOM 2167 C CA . TYR A 1 283 ? -14.077 5.833 4.553 1.00 83.12 283 TYR A CA 1
ATOM 2168 C C . TYR A 1 283 ? -14.070 4.523 5.344 1.00 83.12 283 TYR A C 1
ATOM 2170 O O . TYR A 1 283 ? -13.245 3.645 5.097 1.00 83.12 283 TYR A O 1
ATOM 2178 N N . VAL A 1 284 ? -14.995 4.398 6.299 1.00 80.31 284 VAL A N 1
ATOM 2179 C CA . VAL A 1 284 ? -15.198 3.174 7.085 1.00 80.31 284 VAL A CA 1
ATOM 2180 C C . VAL A 1 284 ? -16.573 2.608 6.760 1.00 80.31 284 VAL A C 1
ATOM 2182 O O . VAL A 1 284 ? -17.598 3.241 7.028 1.00 80.31 284 VAL A O 1
ATOM 2185 N N . LEU A 1 285 ? -16.585 1.402 6.199 1.00 83.00 285 LEU A N 1
ATOM 2186 C CA . LEU A 1 285 ? -17.794 0.664 5.860 1.00 83.00 285 LEU A CA 1
ATOM 2187 C C . LEU A 1 285 ? -17.700 -0.752 6.424 1.00 83.00 285 LEU A C 1
ATOM 2189 O O . LEU A 1 285 ? -16.709 -1.446 6.215 1.00 83.00 285 LEU A O 1
ATOM 2193 N N . LEU A 1 286 ? -18.749 -1.175 7.120 1.00 79.44 286 LEU A N 1
ATOM 2194 C CA . LEU A 1 286 ? -18.975 -2.565 7.492 1.00 79.44 286 LEU A CA 1
ATOM 2195 C C . LEU A 1 286 ? -20.052 -3.114 6.563 1.00 79.44 286 LEU A C 1
ATOM 2197 O O . LEU A 1 286 ? -21.128 -2.522 6.474 1.00 79.44 286 LEU A O 1
ATOM 2201 N N . VAL A 1 287 ? -19.755 -4.216 5.882 1.00 85.19 287 VAL A N 1
ATOM 2202 C CA . VAL A 1 287 ? -20.672 -4.907 4.969 1.00 85.19 287 VAL A CA 1
ATOM 2203 C C . VAL A 1 287 ? -20.926 -6.302 5.518 1.00 85.19 287 VAL A C 1
ATOM 2205 O O . VAL A 1 287 ? -19.996 -6.964 5.971 1.00 85.19 287 VAL A O 1
ATOM 2208 N N . GLU A 1 288 ? -22.183 -6.722 5.499 1.00 83.69 288 GLU A N 1
ATOM 2209 C CA . GLU A 1 288 ? -22.630 -8.019 5.996 1.00 83.69 288 GLU A CA 1
ATOM 2210 C C . GLU A 1 288 ? -23.607 -8.636 4.998 1.00 83.69 288 GLU A C 1
ATOM 2212 O O . GLU A 1 288 ? -24.451 -7.935 4.432 1.00 83.69 288 GLU A O 1
ATOM 2217 N N . TRP A 1 289 ? -23.505 -9.950 4.814 1.00 89.25 289 TRP A N 1
ATOM 2218 C CA . TRP A 1 289 ? -24.497 -10.751 4.110 1.00 89.25 289 TRP A CA 1
ATOM 2219 C C . TRP A 1 289 ? -25.222 -11.641 5.114 1.00 89.25 289 TRP A C 1
ATOM 2221 O O . TRP A 1 289 ? -24.579 -12.310 5.923 1.00 89.25 289 TRP A O 1
ATOM 2231 N N . ASP A 1 290 ? -26.554 -11.643 5.070 1.00 86.75 290 ASP A N 1
ATOM 2232 C CA . ASP A 1 290 ? -27.345 -12.587 5.860 1.00 86.75 290 ASP A CA 1
ATOM 2233 C C . ASP A 1 290 ? -27.358 -13.991 5.231 1.00 86.75 290 ASP A C 1
ATOM 2235 O O . ASP A 1 290 ? -26.806 -14.226 4.155 1.00 86.75 290 ASP A O 1
ATOM 2239 N N . ARG A 1 291 ? -28.002 -14.951 5.907 1.00 88.25 291 ARG A N 1
ATOM 2240 C CA . ARG A 1 291 ? -28.075 -16.350 5.447 1.00 88.25 291 ARG A CA 1
ATOM 2241 C C . ARG A 1 291 ? -28.799 -16.523 4.114 1.00 88.25 291 ARG A C 1
ATOM 2243 O O . ARG A 1 291 ? -28.620 -17.544 3.460 1.00 88.25 291 ARG A O 1
ATOM 2250 N N . GLU A 1 292 ? -29.611 -15.550 3.715 1.00 90.31 292 GLU A N 1
ATOM 2251 C CA . GLU A 1 292 ? -30.296 -15.534 2.426 1.00 90.31 292 GLU A CA 1
ATOM 2252 C C . GLU A 1 292 ? -29.490 -14.774 1.353 1.00 90.31 292 GLU A C 1
ATOM 2254 O O . GLU A 1 292 ? -29.974 -14.576 0.236 1.00 90.31 292 GLU A O 1
ATOM 2259 N N . GLY A 1 293 ? -28.266 -14.344 1.677 1.00 85.94 293 GLY A N 1
ATOM 2260 C CA . GLY A 1 293 ? -27.356 -13.639 0.781 1.00 85.94 293 GLY A CA 1
ATOM 2261 C C . GLY A 1 293 ? -27.732 -12.176 0.542 1.00 85.94 293 GLY A C 1
ATOM 2262 O O . GLY A 1 293 ? -27.226 -11.565 -0.406 1.00 85.94 293 GLY A O 1
ATOM 2263 N N . ARG A 1 294 ? -28.621 -11.591 1.358 1.00 92.06 294 ARG A N 1
ATOM 2264 C CA . ARG A 1 294 ? -28.958 -10.165 1.256 1.00 92.06 294 ARG A CA 1
ATOM 2265 C C . ARG A 1 294 ? -27.852 -9.347 1.903 1.00 92.06 294 ARG A C 1
ATOM 2267 O O . ARG A 1 294 ? -27.457 -9.606 3.035 1.00 92.06 294 ARG A O 1
ATOM 2274 N N . VAL A 1 295 ? -27.376 -8.344 1.173 1.00 92.88 295 VAL A N 1
ATOM 2275 C CA . VAL A 1 295 ? -26.312 -7.454 1.635 1.00 92.88 295 VAL A CA 1
ATOM 2276 C C . VAL A 1 295 ? -26.891 -6.281 2.417 1.00 92.88 295 VAL A C 1
ATOM 2278 O O . VAL A 1 295 ? -27.853 -5.639 1.991 1.00 92.88 295 VAL A O 1
ATOM 2281 N N . SER A 1 296 ? -26.268 -5.965 3.542 1.00 88.81 296 SER A N 1
ATOM 2282 C CA . SER A 1 296 ? -26.465 -4.714 4.259 1.00 88.81 296 SER A CA 1
ATOM 2283 C C . SER A 1 296 ? -25.114 -4.065 4.522 1.00 88.81 296 SER A C 1
ATOM 2285 O O . SER A 1 296 ? -24.083 -4.733 4.605 1.00 88.81 296 SER A O 1
ATOM 2287 N N . SER A 1 297 ? -25.100 -2.741 4.623 1.00 86.94 297 SER A N 1
ATOM 2288 C CA . SER A 1 297 ? -23.886 -2.012 4.963 1.00 86.94 297 SER A CA 1
ATOM 2289 C C . SER A 1 297 ? -24.186 -0.908 5.955 1.00 86.94 297 SER A C 1
ATOM 2291 O O . SER A 1 297 ? -25.185 -0.203 5.817 1.00 86.94 297 SER A O 1
ATOM 2293 N N . ARG A 1 298 ? -23.292 -0.720 6.921 1.00 83.50 298 ARG A N 1
ATOM 2294 C CA . ARG A 1 298 ? -23.338 0.383 7.877 1.00 83.50 298 ARG A CA 1
ATOM 2295 C C . ARG A 1 298 ? -21.990 1.078 7.910 1.00 83.50 298 ARG A C 1
ATOM 2297 O O . ARG A 1 298 ? -20.947 0.430 7.958 1.00 83.50 298 ARG A O 1
ATOM 2304 N N . SER A 1 299 ? -22.013 2.400 7.943 1.00 76.31 299 SER A N 1
ATOM 2305 C CA . SER A 1 299 ? -20.866 3.152 8.426 1.00 76.31 299 SER A CA 1
ATOM 2306 C C . SER A 1 299 ? -21.088 3.344 9.925 1.00 76.31 299 SER A C 1
ATOM 2308 O O . SER A 1 299 ? -22.087 3.967 10.298 1.00 76.31 299 SER A O 1
ATOM 2310 N N . PRO A 1 300 ? -20.269 2.746 10.810 1.00 65.00 300 PRO A N 1
ATOM 2311 C CA . PRO A 1 300 ? -20.360 3.059 12.227 1.00 65.00 300 PRO A CA 1
ATOM 2312 C C . PRO A 1 300 ? -20.112 4.561 12.355 1.00 65.00 300 PRO A C 1
ATOM 2314 O O . PRO A 1 300 ? -19.073 5.044 11.912 1.00 65.00 300 PRO A O 1
ATOM 2317 N N . ALA A 1 301 ? -21.095 5.298 12.879 1.00 44.69 301 ALA A N 1
ATOM 2318 C CA . ALA A 1 301 ? -21.032 6.746 12.993 1.00 44.69 301 ALA A CA 1
ATOM 2319 C C . ALA A 1 301 ? -19.801 7.162 13.813 1.00 44.69 301 ALA A C 1
ATOM 2321 O O . ALA A 1 301 ? -19.824 7.220 15.038 1.00 44.69 301 ALA A O 1
ATOM 2322 N N . MET A 1 302 ? -18.714 7.469 13.118 1.00 46.75 302 MET A N 1
ATOM 2323 C CA . MET A 1 302 ? -17.834 8.554 13.503 1.00 46.75 302 MET A CA 1
ATOM 2324 C C . MET A 1 302 ? -18.479 9.790 12.913 1.00 46.75 302 MET A C 1
ATOM 2326 O O . MET A 1 302 ? -18.798 9.756 11.729 1.00 46.75 302 MET A O 1
ATOM 2330 N N . THR A 1 303 ? -18.737 10.811 13.731 1.00 38.16 303 THR A N 1
ATOM 2331 C CA . THR A 1 303 ? -19.199 12.154 13.342 1.00 38.16 303 THR A CA 1
ATOM 2332 C C . THR A 1 303 ? -19.056 12.388 11.835 1.00 38.16 303 THR A C 1
ATOM 2334 O O . THR A 1 303 ? -17.950 12.591 11.333 1.00 38.16 303 THR A O 1
ATOM 2337 N N . ALA A 1 304 ? -20.164 12.196 11.118 1.00 31.50 304 ALA A N 1
ATOM 2338 C CA . ALA A 1 304 ? -20.179 12.021 9.676 1.00 31.50 304 ALA A CA 1
ATOM 2339 C C . ALA A 1 304 ? -19.600 13.254 8.972 1.00 31.50 304 ALA A C 1
ATOM 2341 O O . ALA A 1 304 ? -20.154 14.341 9.069 1.00 31.50 304 ALA A O 1
ATOM 2342 N N . PHE A 1 305 ? -18.518 13.074 8.220 1.00 35.69 305 PHE A N 1
ATOM 2343 C CA . PHE A 1 305 ? -18.059 14.044 7.224 1.00 35.69 305 PHE A CA 1
ATOM 2344 C C . PHE A 1 305 ? -17.758 13.314 5.920 1.00 35.69 305 PHE A C 1
ATOM 2346 O O . PHE A 1 305 ? -16.619 13.267 5.466 1.00 35.69 305 PHE A O 1
ATOM 2353 N N . LEU A 1 306 ? -18.786 12.684 5.347 1.00 32.69 306 LEU A N 1
ATOM 2354 C CA . LEU A 1 306 ? -18.761 12.229 3.955 1.00 32.69 306 LEU A CA 1
ATOM 2355 C C . LEU A 1 306 ? -20.174 11.955 3.415 1.00 32.69 306 LEU A C 1
ATOM 2357 O O . LEU A 1 306 ? -20.425 10.928 2.801 1.00 32.69 306 LEU A O 1
ATOM 2361 N N . VAL A 1 307 ? -21.104 12.887 3.647 1.00 30.28 307 VAL A N 1
ATOM 2362 C CA . VAL A 1 307 ? -22.356 13.017 2.879 1.00 30.28 307 VAL A CA 1
ATOM 2363 C C . VAL A 1 307 ? -22.696 14.508 2.787 1.00 30.28 307 VAL A C 1
ATOM 2365 O O . VAL A 1 307 ? -23.639 14.957 3.417 1.00 30.28 307 VAL A O 1
ATOM 2368 N N . ASP A 1 308 ? -21.869 15.299 2.093 1.00 29.25 308 ASP A N 1
ATOM 2369 C CA . ASP A 1 308 ? -22.283 16.640 1.627 1.00 29.25 308 ASP A CA 1
ATOM 2370 C C . ASP A 1 308 ? -21.378 17.196 0.505 1.00 29.25 308 ASP A C 1
ATOM 2372 O O . ASP A 1 308 ? -20.942 18.341 0.508 1.00 29.25 308 ASP A O 1
ATOM 2376 N N . MET A 1 309 ? -21.026 16.349 -0.469 1.00 29.38 309 MET A N 1
ATOM 2377 C CA . MET A 1 309 ? -20.304 16.776 -1.685 1.00 29.38 309 MET A CA 1
ATOM 2378 C C . MET A 1 309 ? -21.053 16.436 -2.982 1.00 29.38 309 MET A C 1
ATOM 2380 O O . MET A 1 309 ? -20.460 16.403 -4.055 1.00 29.38 309 MET A O 1
ATOM 2384 N N . LEU A 1 310 ? -22.366 16.198 -2.894 1.00 31.52 310 LEU A N 1
ATOM 2385 C CA . LEU A 1 310 ? -23.246 16.041 -4.061 1.00 31.52 310 LEU A CA 1
ATOM 2386 C C . LEU A 1 310 ? -24.528 16.890 -3.981 1.00 31.52 310 LEU A C 1
ATOM 2388 O O . LEU A 1 310 ? -25.470 16.644 -4.729 1.00 31.52 310 LEU A O 1
ATOM 2392 N N . GLN A 1 311 ? -24.559 17.907 -3.117 1.00 32.91 311 GLN A N 1
ATOM 2393 C CA . GLN A 1 311 ? -25.585 18.954 -3.145 1.00 32.91 311 GLN A CA 1
ATOM 2394 C C . GLN A 1 311 ? -24.965 20.346 -2.968 1.00 32.91 311 GLN A C 1
ATOM 2396 O O . GLN A 1 311 ? -25.232 21.022 -1.984 1.00 32.91 311 GLN A O 1
ATOM 2401 N N . LEU A 1 312 ? -24.146 20.763 -3.939 1.00 34.03 312 LEU A N 1
ATOM 2402 C CA . LEU A 1 312 ? -23.986 22.157 -4.375 1.00 34.03 312 LEU A CA 1
ATOM 2403 C C . LEU A 1 312 ? -23.709 22.162 -5.881 1.00 34.03 312 LEU A C 1
ATOM 2405 O O . LEU A 1 312 ? -22.796 21.414 -6.300 1.00 34.03 312 LEU A O 1
#

Sequence (312 aa):
MARSGEAGSGIEVKLLGPFSWTFDREPLWSVYGPVIRQPHGTYAVRVAGMGEVRQVEQWYRMNKARTLDEWLDAMSMQAVPSLKVYADRDGHVGYLYNAKLPVRAEGFDWSQYLPGEISRTLWTEYLPFASLPRIVDPPSGFVQSCNGTPFRTTDGPGNPDPAAFSPTLGIETRLTNRGLRALELFGADPGNPRAAVALLTLRPDDGNDPSPVSTGTLQNRLREAAAELKSRFGRLDPAWQDVNRLRRGSVDLGLGGAPDVLRAVCGHEAGDGHLVGVAGDSYVLLVEWDREGRVSSRSPAMTAFLVDMLQL